Protein 4QM6 (pdb70)

Secondary structure (DSSP, 8-state):
-EEEEEESSEEEEEE--TTSSHHHHHHHHS-GGGEEEHHHHHHHHHS-TT-GGGHHHHHHHHHHHHHHHHHTT--EEEES---SHHHHHHHHHHHHHTT-EEEEEEE---HHHHHHHHHT-SS----HHHHHHHHHHHHHHTTTHHHHT-SEEEEE-SHHHHHTEEEEEE-/-EEEEEESSEEEEEE--TTSSHHHHHHHHS-GGGEEEHHHHHHHHHS-TT-GGGHHHHHHHHHHHHHHHHHTT--EEEES---SHHHHHHHHHHHHHTT-EEEEEEE---HHHHHHHHHT-SS----HHHHHHHHHHHHHHTTTHHHHT-SEEEEE-SHHHHHHEEEEEE-

Solvent-accessible surface area: 16898 Å² total; per-residue (Å²): 85,6,83,0,6,0,17,104,72,0,0,0,0,0,0,0,2,11,10,2,26,18,66,90,10,1,156,125,40,11,126,119,97,13,30,15,22,6,38,106,0,20,19,98,60,33,144,61,70,79,41,116,127,32,47,50,48,0,51,101,47,0,40,142,54,0,23,98,43,6,109,132,33,112,8,0,0,1,11,6,41,4,5,93,86,78,36,4,112,42,3,10,82,18,0,116,100,72,158,9,68,5,0,0,0,0,2,15,2,68,57,155,27,1,25,70,90,5,135,119,56,144,110,48,89,39,119,107,130,28,0,106,92,27,7,112,40,2,102,172,11,45,140,30,0,28,97,49,17,2,39,10,27,3,30,0,30,29,50,118,19,26,117,57,6,70,32,66,104,42,151,98,4,89,0,10,0,12,74,52,0,0,0,0,0,0,0,2,10,11,2,26,19,69,106,7,1,178,117,36,13,117,120,101,6,31,15,23,5,36,106,0,21,19,99,62,34,145,64,75,74,39,112,126,32,46,49,48,0,50,101,47,0,43,140,55,0,19,88,43,4,92,134,36,111,8,0,0,0,10,6,42,4,5,93,84,76,34,5,116,41,3,13,67,18,0,131,94,75,160,10,63,10,0,0,0,0,2,15,3,68,37,144,31,1,26,90,91,3,112,122,60,143,112,57,92,39,120,97,148,27,0,127,97,26,7,87,44,2,101,168,12,44,139,30,0,22,98,49,29,1,31,7,25,5,26,0,31,28,43,118,20,27,126,69,2,86,27,68,81,48,165

Sequence (342 aa):
SMKLTIPELSLVVLIGSSGSGKSTFAKKHFKPTEVISSNFCRGLVSDDENDQTVTGAAFDVLHYIVSSKRLQLGKLTVVDATNVQESARKPLIIEIAKDYHCCFPVAVVFNLPEKVCQERNKNRTDRQVEEEYVIRKHTQQMKKSIKGLQQREGFRYVYILNSPEEVEEVVFERQPSMMKLTIPELSLVVLIGSSGSGKSTFAKKHFKPTEVISSNFCRGLVSDDENDQTVTGAAFDVLHYIVSSKRLQLGKLTVVDATNVQESARKPLIEIAKDYHCCFFPVAVVFNLPEKVCQERNKKNRTDRQVEEYVIRRKHTQQMKKSIKGLQREGFRYYVYILNSPEEVEEVVFERQP

Foldseek 3Di:
DQEDEFAQQEEEEEAAAQQLCLVVLCVVAHPPLQEDELLVLCCVVPVGSPDPVCSVSSVVVSLVSVLVCLQVRHHHYYHDNCLDLVSVLSVLVSCVVSVGAYAYEYSLEDLVNSVVSQVPDDPDHDDSVRSVVSNVSSVVCQVCPVVSRHPYYHYQNYVVSSVPYDYDHDD/DQEDEDAQQEEEEEAAAQQLCLVVLCVVAHDPLQEDELLVLVCVVPVGSQDPVCSVVSVVVSLVSLLVCLQVRGHHYYHDNCLDLVSVLSVLVSCVVSVGAYAYEYSLEDLVNSVVSLVPDPPDHDDSVRSVVSNVSSVVPQPCVVVSRHPHYHYQNYVVSSVPYDYDYDD

GO terms:
  GO:0005515 protein binding (F, IPI)

Structure (mmCIF, N/CA/C/O backbone):
data_4QM6
#
_entry.id   4QM6
#
_cell.length_a   52.310
_cell.length_b   74.420
_cell.length_c   119.620
_cell.angle_alpha   90.00
_cell.angle_beta   90.00
_cell.angle_gamma   90.00
#
_symmetry.space_group_name_H-M   'P 21 21 21'
#
loop_
_entity.id
_entity.type
_entity.pdbx_description
1 polymer Metallophosphoesterase
2 polymer RNA
3 non-polymer "GUANOSINE-5'-TRIPHOSPHATE"
4 non-polymer 'MAGNESIUM ION'
5 non-polymer 'PHOSPHATE ION'
6 non-polymer 'SODIUM ION'
7 water water
#
loop_
_atom_site.group_PDB
_atom_site.id
_atom_site.type_symbol
_atom_site.label_atom_id
_atom_site.label_alt_id
_atom_site.label_comp_id
_atom_site.label_asym_id
_atom_site.label_entity_id
_atom_site.label_seq_id
_atom_site.pdbx_PDB_ins_code
_atom_site.Cartn_x
_atom_site.Cartn_y
_atom_site.Cartn_z
_atom_site.occupancy
_atom_site.B_iso_or_equiv
_atom_site.auth_seq_id
_atom_site.auth_comp_id
_atom_site.auth_asym_id
_atom_site.auth_atom_id
_atom_site.pdbx_PDB_model_num
ATOM 1 N N . SER A 1 1 ? -29.638 -4.667 -28.105 1.00 33.12 0 SER A N 1
ATOM 2 C CA . SER A 1 1 ? -28.758 -4.540 -26.948 1.00 24.67 0 SER A CA 1
ATOM 3 C C . SER A 1 1 ? -27.842 -3.330 -27.096 1.00 23.43 0 SER A C 1
ATOM 4 O O . SER A 1 1 ? -27.670 -2.790 -28.190 1.00 28.51 0 SER A O 1
ATOM 7 N N . MET A 1 2 ? -27.279 -2.898 -25.973 1.00 16.73 1 MET A N 1
ATOM 8 C CA . MET A 1 2 ? -26.308 -1.818 -25.939 1.00 17.17 1 MET A CA 1
ATOM 9 C C . MET A 1 2 ? -25.003 -2.393 -25.398 1.00 17.34 1 MET A C 1
ATOM 10 O O . MET A 1 2 ? -24.818 -2.494 -24.179 1.00 16.40 1 MET A O 1
ATOM 15 N N . LYS A 1 3 ? -24.106 -2.786 -26.293 1.00 14.99 2 LYS A N 1
ATOM 16 C CA . LYS A 1 3 ? -22.894 -3.488 -25.891 1.00 13.46 2 LYS A CA 1
ATOM 17 C C . LYS A 1 3 ? -21.804 -2.498 -25.531 1.00 15.91 2 LYS A C 1
ATOM 18 O O . LYS A 1 3 ? -21.455 -1.622 -26.337 1.00 16.32 2 LYS A O 1
ATOM 24 N N . LEU A 1 4 ? -21.306 -2.607 -24.298 1.00 15.32 3 LEU A N 1
ATOM 25 C CA . LEU A 1 4 ? -20.246 -1.734 -23.805 1.00 14.77 3 LEU A CA 1
ATOM 26 C C . LEU A 1 4 ? -18.988 -2.566 -23.590 1.00 14.77 3 LEU A C 1
ATOM 27 O O . LEU A 1 4 ? -18.936 -3.430 -22.707 1.00 15.10 3 LEU A O 1
ATOM 32 N N . THR A 1 5 ? -17.982 -2.332 -24.423 1.00 14.57 4 THR A N 1
ATOM 33 C CA . THR A 1 5 ? -16.743 -3.094 -24.362 1.00 14.42 4 THR A CA 1
ATOM 34 C C . THR A 1 5 ? -15.817 -2.491 -23.328 1.00 15.65 4 THR A C 1
ATOM 35 O O . THR A 1 5 ? -15.596 -1.280 -23.323 1.00 17.07 4 THR A O 1
ATOM 39 N N . ILE A 1 6 ? -15.284 -3.320 -22.435 1.00 15.82 5 ILE A N 1
ATOM 40 C CA . ILE A 1 6 ? -14.320 -2.825 -21.462 1.00 15.07 5 ILE A CA 1
ATOM 41 C C . ILE A 1 6 ? -13.167 -3.799 -21.322 1.00 16.28 5 ILE A C 1
ATOM 42 O O . ILE A 1 6 ? -13.360 -5.005 -21.438 1.00 20.75 5 ILE A O 1
ATOM 47 N N . PRO A 1 7 ? -11.958 -3.280 -21.084 1.00 16.45 6 PRO A N 1
ATOM 48 C CA . PRO A 1 7 ? -10.850 -4.207 -20.829 1.00 17.07 6 PRO A CA 1
ATOM 49 C C . PRO A 1 7 ? -10.944 -4.912 -19.478 1.00 16.61 6 PRO A C 1
ATOM 50 O O . PRO A 1 7 ? -11.633 -4.450 -18.564 1.00 18.37 6 PRO A O 1
ATOM 54 N N . GLU A 1 8 ? -10.242 -6.034 -19.377 1.00 19.29 7 GLU A N 1
ATOM 55 C CA . GLU A 1 8 ? -10.162 -6.818 -18.151 1.00 24.86 7 GLU A CA 1
ATOM 56 C C . GLU A 1 8 ? -9.708 -5.944 -16.984 1.00 20.69 7 GLU A C 1
ATOM 57 O O . GLU A 1 8 ? -10.267 -6.022 -15.886 1.00 31.74 7 GLU A O 1
ATOM 63 N N . LEU A 1 9 ? -8.699 -5.114 -17.233 1.00 20.92 8 LEU A N 1
ATOM 64 C CA . LEU A 1 9 ? -8.206 -4.138 -16.266 1.00 27.22 8 LEU A CA 1
ATOM 65 C C . LEU A 1 9 ? -8.863 -2.795 -16.536 1.00 26.61 8 LEU A C 1
ATOM 66 O O . LEU A 1 9 ? -8.319 -1.996 -17.296 1.00 27.94 8 LEU A O 1
ATOM 71 N N . SER A 1 10 ? -10.013 -2.539 -15.919 1.00 16.94 9 SER A N 1
ATOM 72 C CA . SER A 1 10 ? -10.725 -1.275 -16.096 1.00 17.42 9 SER A CA 1
ATOM 73 C C . SER A 1 10 ? -11.028 -0.625 -14.762 1.00 13.93 9 SER A C 1
ATOM 74 O O . SER A 1 10 ? -11.260 -1.324 -13.774 1.00 14.06 9 SER A O 1
ATOM 77 N N . LEU A 1 11 ? -11.041 0.704 -14.747 1.00 12.93 10 LEU A N 1
ATOM 78 C CA . LEU A 1 11 ? -11.683 1.468 -13.687 1.00 13.27 10 LEU A CA 1
ATOM 79 C C . LEU A 1 11 ? -12.950 2.062 -14.279 1.00 12.36 10 LEU A C 1
ATOM 80 O O . LEU A 1 11 ? -12.891 3.005 -15.090 1.00 14.08 10 LEU A O 1
ATOM 85 N N . VAL A 1 12 ? -14.088 1.478 -13.924 1.00 12.12 11 VAL A N 1
ATOM 86 C CA . VAL A 1 12 ? -15.370 1.897 -14.479 1.00 10.68 11 VAL A CA 1
ATOM 87 C C . VAL A 1 12 ? -15.993 2.931 -13.560 1.00 12.60 11 VAL A C 1
ATOM 88 O O . VAL A 1 12 ? -16.339 2.628 -12.418 1.00 12.26 11 VAL A O 1
ATOM 92 N N . VAL A 1 13 ? -16.126 4.150 -14.069 1.00 11.41 12 VAL A N 1
ATOM 93 C CA . VAL A 1 13 ? -16.632 5.276 -13.298 1.00 10.63 12 VAL A CA 1
ATOM 94 C C . VAL A 1 13 ? -18.080 5.540 -13.696 1.00 10.00 12 VAL A C 1
ATOM 95 O O . VAL A 1 13 ? -18.359 5.973 -14.826 1.00 11.54 12 VAL A O 1
ATOM 99 N N . LEU A 1 14 ? -19.005 5.249 -12.788 1.00 10.79 13 LEU A N 1
ATOM 100 C CA . LEU A 1 14 ? -20.413 5.538 -13.015 1.00 10.62 13 LEU A CA 1
ATOM 101 C C . LEU A 1 14 ? -20.655 7.020 -12.775 1.00 10.47 13 LEU A C 1
ATOM 102 O O . LEU A 1 14 ? -20.179 7.577 -11.778 1.00 12.08 13 LEU A O 1
ATOM 107 N N . ILE A 1 15 ? -21.370 7.663 -13.694 1.00 9.49 14 ILE A N 1
ATOM 108 C CA . ILE A 1 15 ? -21.613 9.107 -13.614 1.00 9.45 14 ILE A CA 1
ATOM 109 C C . ILE A 1 15 ? -23.112 9.342 -13.670 1.00 10.92 14 ILE A C 1
ATOM 110 O O . ILE A 1 15 ? -23.759 9.060 -14.672 1.00 11.82 14 ILE A O 1
ATOM 115 N N . GLY A 1 16 ? -23.687 9.824 -12.582 1.00 10.46 15 GLY A N 1
ATOM 116 C CA . GLY A 1 16 ? -25.118 10.040 -12.572 1.00 12.18 15 GLY A CA 1
ATOM 117 C C . GLY A 1 16 ? -25.615 10.639 -11.275 1.00 10.33 15 GLY A C 1
ATOM 118 O O . GLY A 1 16 ? -25.026 10.447 -10.216 1.00 10.91 15 GLY A O 1
ATOM 119 N N . SER A 1 17 ? -26.709 11.378 -11.390 1.00 11.84 16 SER A N 1
ATOM 120 C CA . SER A 1 17 ? -27.408 11.959 -10.250 1.00 10.32 16 SER A CA 1
ATOM 121 C C . SER A 1 17 ? -27.820 10.928 -9.212 1.00 10.64 16 SER A C 1
ATOM 122 O O . SER A 1 17 ? -27.982 9.736 -9.524 1.00 11.95 16 SER A O 1
ATOM 125 N N . SER A 1 18 ? -27.990 11.363 -7.967 1.00 10.77 17 SER A N 1
ATOM 126 C CA . SER A 1 18 ? -28.734 10.549 -7.023 1.00 10.39 17 SER A CA 1
ATOM 127 C C . SER A 1 18 ? -30.068 10.205 -7.674 1.00 11.97 17 SER A C 1
ATOM 128 O O . SER A 1 18 ? -30.686 11.040 -8.350 1.00 13.02 17 SER A O 1
ATOM 131 N N . GLY A 1 19 ? -30.485 8.951 -7.520 1.00 13.17 18 GLY A N 1
ATOM 132 C CA . GLY A 1 19 ? -31.724 8.497 -8.121 1.00 14.85 18 GLY A CA 1
ATOM 133 C C . GLY A 1 19 ? -31.634 7.976 -9.549 1.00 14.28 18 GLY A C 1
ATOM 134 O O . GLY A 1 19 ? -32.643 7.517 -10.076 1.00 16.03 18 GLY A O 1
ATOM 135 N N . SER A 1 20 ? -30.457 8.041 -10.172 1.00 11.59 19 SER A N 1
ATOM 136 C CA . SER A 1 20 ? -30.324 7.616 -11.568 1.00 11.47 19 SER A CA 1
ATOM 137 C C . SER A 1 20 ? -30.193 6.108 -11.745 1.00 12.42 19 SER A C 1
ATOM 138 O O . SER A 1 20 ? -30.215 5.637 -12.878 1.00 14.26 19 SER A O 1
ATOM 141 N N . GLY A 1 21 ? -30.058 5.362 -10.645 1.00 12.53 20 GLY A N 1
ATOM 142 C CA . GLY A 1 21 ? -30.004 3.905 -10.705 1.00 14.15 20 GLY A CA 1
ATOM 143 C C . GLY A 1 21 ? -28.607 3.301 -10.697 1.00 12.67 20 GLY A C 1
ATOM 144 O O . GLY A 1 21 ? -28.432 2.137 -11.092 1.00 13.00 20 GLY A O 1
ATOM 145 N N . LYS A 1 22 ? -27.608 4.069 -10.271 1.00 11.88 21 LYS A N 1
ATOM 146 C CA . LYS A 1 22 ? -26.220 3.604 -10.297 1.00 11.74 21 LYS A CA 1
ATOM 147 C C . LYS A 1 22 ? -25.991 2.318 -9.509 1.00 13.44 21 LYS A C 1
ATOM 148 O O . LYS A 1 22 ? -25.385 1.378 -10.023 1.00 11.88 21 LYS A O 1
ATOM 154 N N . SER A 1 23 ? -26.448 2.281 -8.259 1.00 11.55 22 SER A N 1
ATOM 155 C CA . SER A 1 23 ? -26.205 1.117 -7.406 1.00 10.06 22 SER A CA 1
ATOM 156 C C . SER A 1 23 ? -26.940 -0.129 -7.909 1.00 12.11 22 SER A C 1
ATOM 157 O O . SER A 1 23 ? -26.410 -1.246 -7.851 1.00 11.79 22 SER A O 1
ATOM 160 N N . THR A 1 24 ? -28.153 0.057 -8.419 1.00 11.41 23 THR A N 1
ATOM 161 C CA . THR A 1 24 ? -28.936 -1.045 -8.977 1.00 12.13 23 THR A CA 1
ATOM 162 C C . THR A 1 24 ? -28.260 -1.612 -10.233 1.00 11.97 23 THR A C 1
ATOM 163 O O . THR A 1 24 ? -28.185 -2.838 -10.440 1.00 12.66 23 THR A O 1
ATOM 167 N N . PHE A 1 25 ? -27.737 -0.722 -11.064 1.00 11.51 24 PHE A N 1
ATOM 168 C CA . PHE A 1 25 ? -27.019 -1.093 -12.282 1.00 10.27 24 PHE A CA 1
ATOM 169 C C . PHE A 1 25 ? -25.743 -1.841 -11.923 1.00 13.23 24 PHE A C 1
ATOM 170 O O . PHE A 1 25 ? -25.431 -2.899 -12.499 1.00 12.26 24 PHE A O 1
ATOM 178 N N . ALA A 1 26 ? -25.016 -1.316 -10.942 1.00 11.35 25 ALA A N 1
ATOM 179 C CA . ALA A 1 26 ? -23.745 -1.909 -10.558 1.00 10.66 25 ALA A CA 1
ATOM 180 C C . ALA A 1 26 ? -23.941 -3.340 -10.081 1.00 12.12 25 ALA A C 1
ATOM 181 O O . ALA A 1 26 ? -23.168 -4.222 -10.448 1.00 13.07 25 ALA A O 1
ATOM 183 N N . LYS A 1 27 ? -24.958 -3.582 -9.253 1.00 11.40 26 LYS A N 1
ATOM 184 C CA . LYS A 1 27 ? -25.150 -4.950 -8.769 1.00 11.39 26 LYS A CA 1
ATOM 185 C C . LYS A 1 27 ? -25.644 -5.902 -9.871 1.00 11.58 26 LYS A C 1
ATOM 186 O O . LYS A 1 27 ? -25.337 -7.093 -9.834 1.00 13.29 26 LYS A O 1
ATOM 192 N N . LYS A 1 28 ? -26.375 -5.394 -10.858 1.00 10.86 27 LYS A N 1
ATOM 193 C CA . LYS A 1 28 ? -26.800 -6.269 -11.957 1.00 11.83 27 LYS A CA 1
ATOM 194 C C . LYS A 1 28 ? -25.598 -6.766 -12.747 1.00 13.40 27 LYS A C 1
ATOM 195 O O . LYS A 1 28 ? -25.555 -7.937 -13.136 1.00 14.19 27 LYS A O 1
ATOM 201 N N . HIS A 1 29 ? -24.622 -5.892 -12.978 1.00 11.22 28 HIS A N 1
ATOM 202 C CA . HIS A 1 29 ? -23.539 -6.180 -13.908 1.00 11.49 28 HIS A CA 1
ATOM 203 C C . HIS A 1 29 ? -22.212 -6.624 -13.306 1.00 11.15 28 HIS A C 1
ATOM 204 O O . HIS A 1 29 ? -21.364 -7.153 -14.020 1.00 14.36 28 HIS A O 1
ATOM 211 N N . PHE A 1 30 ? -22.030 -6.425 -12.006 1.00 11.79 29 PHE A N 1
ATOM 212 C CA . PHE A 1 30 ? -20.736 -6.674 -11.372 1.00 11.25 29 PHE A CA 1
ATOM 213 C C . PHE A 1 30 ? -20.900 -7.346 -10.019 1.00 11.69 29 PHE A C 1
ATOM 214 O O . PHE A 1 30 ? -21.888 -7.114 -9.330 1.00 13.69 29 PHE A O 1
ATOM 222 N N . LYS A 1 31 ? -19.926 -8.164 -9.641 1.00 14.06 30 LYS A N 1
ATOM 223 C CA .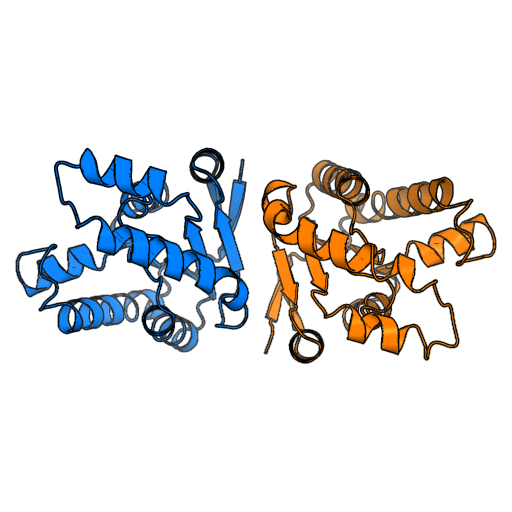 LYS A 1 31 ? -19.978 -8.827 -8.338 1.00 13.56 30 LYS A CA 1
ATOM 224 C C . LYS A 1 31 ? -19.700 -7.821 -7.227 1.00 11.90 30 LYS A C 1
ATOM 225 O O . LYS A 1 31 ? -19.126 -6.751 -7.475 1.00 12.51 30 LYS A O 1
ATOM 231 N N . PRO A 1 32 ? -20.142 -8.131 -6.004 1.00 11.10 31 PRO A N 1
ATOM 232 C CA . PRO A 1 32 ? -20.107 -7.116 -4.939 1.00 11.92 31 PRO A CA 1
ATOM 233 C C . PRO A 1 32 ? -18.728 -6.524 -4.653 1.00 11.71 31 PRO A C 1
ATOM 234 O O . PRO A 1 32 ? -18.619 -5.299 -4.427 1.00 12.15 31 PRO A O 1
ATOM 238 N N . THR A 1 33 ? -17.684 -7.342 -4.665 1.00 11.33 32 THR A N 1
ATOM 239 C CA . THR A 1 33 ? -16.352 -6.822 -4.367 1.00 12.63 32 THR A CA 1
ATOM 240 C C . THR A 1 33 ? -15.764 -5.991 -5.512 1.00 11.62 32 THR A C 1
ATOM 241 O O . THR A 1 33 ? -14.783 -5.277 -5.306 1.00 12.70 32 THR A O 1
ATOM 245 N N . GLU A 1 34 ? -16.351 -6.072 -6.709 1.00 10.26 33 GLU A N 1
ATOM 246 C CA . GLU A 1 34 ? -15.906 -5.221 -7.800 1.00 11.66 33 GLU A CA 1
ATOM 247 C C . GLU A 1 34 ? -16.444 -3.802 -7.678 1.00 10.37 33 GLU A C 1
ATOM 248 O O . GLU A 1 34 ? -15.944 -2.903 -8.351 1.00 12.76 33 GLU A O 1
ATOM 254 N N . VAL A 1 35 ? -17.451 -3.591 -6.837 1.00 9.89 34 VAL A N 1
ATOM 255 C CA . VAL A 1 35 ? -18.097 -2.281 -6.742 1.00 10.31 34 VAL A CA 1
ATOM 256 C C . VAL A 1 35 ? -17.709 -1.612 -5.427 1.00 9.97 34 VAL A C 1
ATOM 257 O O . VAL A 1 35 ? -17.934 -2.175 -4.358 1.00 11.64 34 VAL A O 1
ATOM 261 N N . ILE A 1 36 ? -17.121 -0.418 -5.510 1.00 12.00 35 ILE A N 1
ATOM 262 C CA . ILE A 1 36 ? -16.841 0.363 -4.300 1.00 10.95 35 ILE A CA 1
ATOM 263 C C . ILE A 1 36 ? -17.691 1.629 -4.312 1.00 11.29 35 ILE A C 1
ATOM 264 O O . ILE A 1 36 ? -17.660 2.415 -5.262 1.00 11.61 35 ILE A O 1
ATOM 269 N N . SER A 1 37 ? -18.487 1.771 -3.266 1.00 12.23 36 SER A N 1
ATOM 270 C CA . SER A 1 37 ? -19.499 2.814 -3.171 1.00 11.35 36 SER A CA 1
ATOM 271 C C . SER A 1 37 ? -19.102 3.911 -2.193 1.00 11.00 36 SER A C 1
ATOM 272 O O . SER A 1 37 ? -18.662 3.632 -1.072 1.00 11.39 36 SER A O 1
ATOM 275 N N . SER A 1 38 ? -19.250 5.165 -2.610 1.00 10.25 37 SER A N 1
ATOM 276 C CA . SER A 1 38 ? -18.943 6.270 -1.710 1.00 8.77 37 SER A CA 1
ATOM 277 C C . SER A 1 38 ? -19.880 6.310 -0.505 1.00 10.82 37 SER A C 1
ATOM 278 O O . SER A 1 38 ? -19.445 6.580 0.618 1.00 11.86 37 SER A O 1
ATOM 281 N N . ASN A 1 39 ? -21.160 6.033 -0.714 1.00 11.79 38 ASN A N 1
ATOM 282 C CA . ASN A 1 39 ? -22.083 5.962 0.414 1.00 11.90 38 ASN A CA 1
ATOM 283 C C . ASN A 1 39 ? -21.719 4.837 1.387 1.00 11.00 38 ASN A C 1
ATOM 284 O O . ASN A 1 39 ? -21.768 5.019 2.614 1.00 12.41 38 ASN A O 1
ATOM 289 N N . PHE A 1 40 ? -21.324 3.686 0.848 1.00 10.93 39 PHE A N 1
ATOM 290 C CA . PHE A 1 40 ? -20.866 2.611 1.714 1.00 10.51 39 PHE A CA 1
ATOM 291 C C . PHE A 1 40 ? -19.664 3.064 2.537 1.00 11.00 39 PHE A C 1
ATOM 292 O O . PHE A 1 40 ? -19.560 2.745 3.723 1.00 11.31 39 PHE A O 1
ATOM 300 N N . CYS A 1 41 ? -18.761 3.812 1.909 1.00 10.80 40 CYS A N 1
ATOM 301 C CA . CYS A 1 41 ? -17.586 4.322 2.617 1.00 11.95 40 CYS A CA 1
ATOM 302 C C . CYS A 1 41 ? -17.947 5.353 3.701 1.00 11.84 40 CYS A C 1
ATOM 303 O O . CYS A 1 41 ? -17.275 5.416 4.735 1.00 11.38 40 CYS A O 1
ATOM 306 N N . ARG A 1 42 ? -18.994 6.148 3.486 1.00 11.48 41 ARG A N 1
ATOM 307 C CA . ARG A 1 42 ? -19.499 7.020 4.555 1.00 11.18 41 ARG A CA 1
ATOM 308 C C . ARG A 1 42 ? -19.966 6.163 5.740 1.00 12.17 41 ARG A C 1
ATOM 309 O O . ARG A 1 42 ? -19.723 6.511 6.900 1.00 12.65 41 ARG A O 1
ATOM 317 N N . GLY A 1 43 ? -20.618 5.038 5.458 1.00 11.15 42 GLY A N 1
ATOM 318 C CA . GLY A 1 43 ? -21.011 4.105 6.501 1.00 13.19 42 GLY A CA 1
ATOM 319 C C . GLY A 1 43 ? -19.812 3.538 7.235 1.00 12.57 42 GLY A C 1
ATOM 320 O O . GLY A 1 43 ? -19.831 3.418 8.470 1.00 13.43 42 GLY A O 1
ATOM 321 N N . LEU A 1 44 ? -18.766 3.187 6.488 1.00 12.39 43 LEU A N 1
ATOM 322 C CA . LEU A 1 44 ? -17.583 2.566 7.082 1.00 11.42 43 LEU A CA 1
ATOM 323 C C . LEU A 1 44 ? -16.937 3.472 8.109 1.00 12.26 43 LEU A C 1
ATOM 324 O O . LEU A 1 44 ? -16.478 2.995 9.163 1.00 12.21 43 LEU A O 1
ATOM 329 N N . VAL A 1 45 ? -16.891 4.770 7.813 1.00 11.55 44 VAL A N 1
ATOM 330 C CA . VAL A 1 45 ? -16.188 5.702 8.687 1.00 13.22 44 VAL A CA 1
ATOM 331 C C . VAL A 1 45 ? -17.066 6.324 9.778 1.00 13.04 44 VAL A C 1
ATOM 332 O O . VAL A 1 45 ? -16.533 6.789 10.798 1.00 14.87 44 VAL A O 1
ATOM 336 N N . SER A 1 46 ? -18.390 6.312 9.600 1.00 11.89 45 SER A N 1
ATOM 337 C CA . SER A 1 46 ? -19.267 7.108 10.482 1.00 11.60 45 SER A CA 1
ATOM 338 C C . SER A 1 46 ? -20.541 6.421 10.980 1.00 14.42 45 SER A C 1
ATOM 339 O O . SER A 1 46 ? -21.262 7.007 11.791 1.00 16.21 45 SER A O 1
ATOM 342 N N . ASP A 1 47 ? -20.818 5.218 10.482 1.00 12.19 46 ASP A N 1
ATOM 343 C CA . ASP A 1 47 ? -22.080 4.485 10.693 1.00 14.10 46 ASP A CA 1
ATOM 344 C C . ASP A 1 47 ? -23.275 5.014 9.885 1.00 17.64 46 ASP A C 1
ATOM 345 O O . ASP A 1 47 ? -24.350 4.420 9.930 1.00 21.68 46 ASP A O 1
ATOM 350 N N . ASP A 1 48 ? -23.095 6.117 9.161 1.00 15.97 47 ASP A N 1
ATOM 351 C CA . ASP A 1 48 ? -24.221 6.779 8.495 1.00 18.46 47 ASP A CA 1
ATOM 352 C C . ASP A 1 48 ? -23.913 7.108 7.029 1.00 13.25 47 ASP A C 1
ATOM 353 O O . ASP A 1 48 ? -23.128 8.013 6.739 1.00 16.37 47 ASP A O 1
ATOM 358 N N . GLU A 1 49 ? -24.550 6.373 6.121 1.00 15.33 48 GLU A N 1
ATOM 359 C CA . GLU A 1 49 ? -24.350 6.594 4.686 1.00 13.07 48 GLU A CA 1
ATOM 360 C C . GLU A 1 49 ? -24.828 7.969 4.228 1.00 18.01 48 GLU A C 1
ATOM 361 O O . GLU A 1 49 ? -24.416 8.432 3.162 1.00 16.85 48 GLU A O 1
ATOM 367 N N . ASN A 1 50 ? -25.689 8.612 5.024 1.00 15.21 49 ASN A N 1
ATOM 368 C CA . ASN A 1 50 ? -26.247 9.939 4.689 1.00 17.26 49 ASN A CA 1
ATOM 369 C C . ASN A 1 50 ? -25.365 11.115 5.070 1.00 18.41 49 ASN A C 1
ATOM 370 O O . ASN A 1 50 ? -25.641 12.244 4.666 1.00 18.33 49 ASN A O 1
ATOM 375 N N . ASP A 1 51 ? -24.343 10.878 5.885 1.00 16.30 50 ASP A N 1
ATOM 376 C CA . ASP A 1 51 ? -23.614 11.971 6.528 1.00 13.88 50 ASP A CA 1
ATOM 377 C C . ASP A 1 51 ? -22.655 12.668 5.578 1.00 19.11 50 ASP A C 1
ATOM 378 O O . ASP A 1 51 ? -21.599 12.136 5.244 1.00 15.67 50 ASP A O 1
ATOM 383 N N . GLN A 1 52 ? -23.011 13.879 5.165 1.00 14.20 51 GLN A N 1
ATOM 384 C CA . GLN A 1 52 ? -22.190 14.626 4.228 1.00 13.30 51 GLN A CA 1
ATOM 385 C C . GLN A 1 52 ? -20.929 15.183 4.861 1.00 13.33 51 GLN A C 1
ATOM 386 O O . GLN A 1 52 ? -19.975 15.499 4.167 1.00 14.36 51 GLN A O 1
ATOM 392 N N . THR A 1 53 ? -20.928 15.311 6.191 1.00 16.70 52 THR A N 1
ATOM 393 C CA . THR A 1 53 ? -19.781 15.900 6.878 1.00 16.88 52 THR A CA 1
ATOM 394 C C . THR A 1 53 ? -18.564 14.987 6.926 1.00 14.57 52 THR A C 1
ATOM 395 O O . THR A 1 53 ? -17.460 15.441 7.219 1.00 16.54 52 THR A O 1
ATOM 399 N N . VAL A 1 54 ? -18.753 13.707 6.607 1.00 12.86 53 VAL A N 1
ATOM 400 C CA . VAL A 1 54 ? -17.629 12.765 6.612 1.00 14.84 53 VAL A CA 1
ATOM 401 C C . VAL A 1 54 ? -17.171 12.443 5.192 1.00 13.34 53 VAL A C 1
ATOM 402 O O . VAL A 1 54 ? -16.447 11.483 4.967 1.00 13.03 53 VAL A O 1
ATOM 406 N N . THR A 1 55 ? -17.562 13.287 4.246 1.00 12.27 54 THR A N 1
ATOM 407 C CA . THR A 1 55 ? -17.234 13.092 2.833 1.00 11.98 54 THR A CA 1
ATOM 408 C C . THR A 1 55 ? -15.729 12.977 2.550 1.00 11.98 54 THR A C 1
ATOM 409 O O . THR A 1 55 ? -15.307 12.116 1.785 1.00 11.85 54 THR A O 1
ATOM 413 N N . GLY A 1 56 ? -14.912 13.818 3.187 1.00 12.58 55 GLY A N 1
ATOM 414 C CA . GLY A 1 56 ? -13.474 13.742 2.983 1.00 13.95 55 GLY A CA 1
ATOM 415 C C . GLY A 1 56 ? -12.875 12.400 3.384 1.00 11.27 55 GLY A C 1
ATOM 416 O O . GLY A 1 56 ? -12.120 11.781 2.619 1.00 13.34 55 GLY A O 1
ATOM 417 N N . ALA A 1 57 ? -13.227 11.940 4.579 1.00 12.71 56 ALA A N 1
ATOM 418 C CA . ALA A 1 57 ? -12.791 10.625 5.056 1.00 12.06 56 ALA A CA 1
ATOM 419 C C . ALA A 1 57 ? -13.290 9.492 4.163 1.00 11.75 56 ALA A C 1
ATOM 420 O O . ALA A 1 57 ? -12.548 8.557 3.858 1.00 12.54 56 ALA A O 1
ATOM 422 N N . ALA A 1 58 ? -14.554 9.582 3.763 1.00 11.69 57 ALA A N 1
ATOM 423 C CA . ALA A 1 58 ? -15.155 8.537 2.941 1.00 11.38 57 ALA A CA 1
ATOM 424 C C . ALA A 1 58 ? -14.432 8.384 1.603 1.00 11.96 57 ALA A C 1
ATOM 425 O O . ALA A 1 58 ? -14.139 7.248 1.187 1.00 11.35 57 ALA A O 1
ATOM 427 N N . PHE A 1 59 ? -14.141 9.501 0.928 1.00 11.70 58 PHE A N 1
ATOM 428 C CA . PHE A 1 59 ? -13.427 9.423 -0.346 1.00 10.22 58 PHE A CA 1
ATOM 429 C C . PHE A 1 59 ? -11.952 9.065 -0.187 1.00 11.51 58 PHE A C 1
ATOM 430 O O . PHE A 1 59 ? -11.377 8.413 -1.057 1.00 11.98 58 PHE A O 1
ATOM 438 N N . ASP A 1 60 ? -11.339 9.455 0.934 1.00 11.38 59 ASP A N 1
ATOM 439 C CA . ASP A 1 60 ? -9.987 8.971 1.218 1.00 12.21 59 ASP A CA 1
ATOM 440 C C . ASP A 1 60 ? -9.960 7.441 1.273 1.00 10.51 59 ASP A C 1
ATOM 441 O O . ASP A 1 60 ? -9.071 6.806 0.703 1.00 11.79 59 ASP A O 1
ATOM 446 N N . VAL A 1 61 ? -10.929 6.862 1.982 1.00 10.87 60 VAL A N 1
ATOM 447 C CA . VAL A 1 61 ? -11.040 5.405 2.073 1.00 10.86 60 VAL A CA 1
ATOM 448 C C . VAL A 1 61 ? -11.337 4.771 0.698 1.00 12.23 60 VAL A C 1
ATOM 449 O O . VAL A 1 61 ? -10.693 3.794 0.299 1.00 11.37 60 VAL A O 1
ATOM 453 N N . LEU A 1 62 ? -12.291 5.343 -0.036 1.00 10.90 61 LEU A N 1
ATOM 454 C CA . LEU A 1 62 ? -12.621 4.822 -1.363 1.00 11.10 61 LEU A CA 1
ATOM 455 C C . LEU A 1 62 ? -11.407 4.832 -2.283 1.00 11.82 61 LEU A C 1
ATOM 456 O O . LEU A 1 62 ? -11.126 3.835 -2.957 1.00 11.41 61 LEU A O 1
ATOM 461 N N . HIS A 1 63 ? -10.685 5.952 -2.325 1.00 10.50 62 HIS A N 1
ATOM 462 C CA . HIS A 1 63 ? -9.507 6.047 -3.185 1.00 10.38 62 HIS A CA 1
ATOM 463 C C . HIS A 1 63 ? -8.434 5.040 -2.796 1.00 10.39 62 HIS A C 1
ATOM 464 O O . HIS A 1 63 ? -7.768 4.463 -3.656 1.00 11.90 62 HIS A O 1
ATOM 471 N N . TYR A 1 64 ? -8.280 4.826 -1.489 1.00 11.54 63 TYR A N 1
ATOM 472 C CA . TYR A 1 64 ? -7.290 3.870 -1.010 1.00 12.06 63 TYR A CA 1
ATOM 473 C C . TYR A 1 64 ? -7.646 2.450 -1.452 1.00 10.66 63 TYR A C 1
ATOM 474 O O . TYR A 1 64 ? -6.791 1.704 -1.940 1.00 11.74 63 TYR A O 1
ATOM 483 N N . ILE A 1 65 ? -8.915 2.087 -1.306 1.00 10.91 64 ILE A N 1
ATOM 484 C CA . ILE A 1 65 ? -9.380 0.783 -1.780 1.00 11.20 64 ILE A CA 1
ATOM 485 C C . ILE A 1 65 ? -9.193 0.628 -3.287 1.00 12.53 64 ILE A C 1
ATOM 486 O O . ILE A 1 65 ? -8.721 -0.409 -3.758 1.00 11.70 64 ILE A O 1
ATOM 491 N N . VAL A 1 66 ? -9.546 1.656 -4.047 1.00 11.94 65 VAL A N 1
ATOM 492 C CA . VAL A 1 66 ? -9.343 1.605 -5.497 1.00 12.02 65 VAL A CA 1
ATOM 493 C C . VAL A 1 66 ? -7.876 1.369 -5.846 1.00 11.51 65 VAL A C 1
ATOM 494 O O . VAL A 1 66 ? -7.558 0.535 -6.705 1.00 12.39 65 VAL A O 1
ATOM 498 N N . SER A 1 67 ? -6.978 2.080 -5.171 1.00 12.46 66 SER A N 1
ATOM 499 C CA A SER A 1 67 ? -5.550 1.930 -5.428 0.57 14.58 66 SER A CA 1
ATOM 500 C CA B SER A 1 67 ? -5.554 1.924 -5.450 0.43 13.05 66 SER A CA 1
ATOM 501 C C . SER A 1 67 ? -5.073 0.506 -5.146 1.00 13.51 66 SER A C 1
ATOM 502 O O . SER A 1 67 ? -4.296 -0.058 -5.899 1.00 13.75 66 SER A O 1
ATOM 507 N N . LYS A 1 68 ? -5.545 -0.081 -4.051 1.00 12.29 67 LYS A N 1
ATOM 508 C CA . LYS A 1 68 ? -5.134 -1.444 -3.736 1.00 13.26 67 LYS A CA 1
ATOM 509 C C . LYS A 1 68 ? -5.625 -2.442 -4.779 1.00 13.64 67 LYS A C 1
ATOM 510 O O . LYS A 1 68 ? -4.894 -3.353 -5.164 1.00 14.02 67 LYS A O 1
ATOM 516 N N . ARG A 1 69 ? -6.866 -2.275 -5.230 1.00 11.79 68 ARG A N 1
ATOM 517 C CA . ARG A 1 69 ? -7.426 -3.174 -6.236 1.00 12.16 68 ARG A CA 1
ATOM 518 C C . ARG A 1 69 ? -6.698 -3.052 -7.576 1.00 11.95 68 ARG A C 1
ATOM 519 O O . ARG A 1 69 ? -6.373 -4.063 -8.195 1.00 13.18 68 ARG A O 1
ATOM 527 N N . LEU A 1 70 ? -6.428 -1.826 -8.016 1.00 12.87 69 LEU A N 1
ATOM 528 C CA . LEU A 1 70 ? -5.781 -1.660 -9.317 1.00 11.83 69 LEU A CA 1
ATOM 529 C C . LEU A 1 70 ? -4.337 -2.142 -9.253 1.00 16.08 69 LEU A C 1
ATOM 530 O O . LEU A 1 70 ? -3.815 -2.703 -10.221 1.00 16.37 69 LEU A O 1
ATOM 535 N N . GLN A 1 71 ? -3.703 -1.952 -8.101 1.00 15.29 70 GLN A N 1
ATOM 536 C CA . GLN A 1 71 ? -2.367 -2.491 -7.869 1.00 18.87 70 GLN A CA 1
ATOM 537 C C . GLN A 1 71 ? -2.332 -4.018 -8.051 1.00 19.87 70 GLN A C 1
ATOM 538 O O . GLN A 1 71 ? -1.355 -4.567 -8.565 1.00 21.71 70 GLN A O 1
ATOM 544 N N . LEU A 1 72 ? -3.405 -4.694 -7.640 1.00 15.17 71 LEU A N 1
ATOM 545 C CA . LEU A 1 72 ? -3.541 -6.137 -7.785 1.00 16.61 71 LEU A CA 1
ATOM 546 C C . LEU A 1 72 ? -4.170 -6.579 -9.114 1.00 15.91 71 LEU A C 1
ATOM 547 O O . LEU A 1 72 ? -4.430 -7.769 -9.314 1.00 19.88 71 LEU A O 1
ATOM 552 N N . GLY A 1 73 ? -4.426 -5.621 -10.004 1.00 14.98 72 GLY A N 1
ATOM 553 C CA . GLY A 1 73 ? -4.965 -5.925 -11.322 1.00 16.85 72 GLY A CA 1
ATOM 554 C C . GLY A 1 73 ? -6.434 -6.319 -11.334 1.00 16.72 72 GLY A C 1
ATOM 555 O O . GLY A 1 73 ? -6.875 -7.100 -12.186 1.00 20.78 72 GLY A O 1
ATOM 556 N N . LYS A 1 74 ? -7.205 -5.761 -10.402 1.00 13.87 73 LYS A N 1
ATOM 557 C CA . LYS A 1 74 ? -8.604 -6.134 -10.246 1.00 12.99 73 LYS A CA 1
ATOM 558 C C . LYS A 1 74 ? -9.529 -5.049 -10.786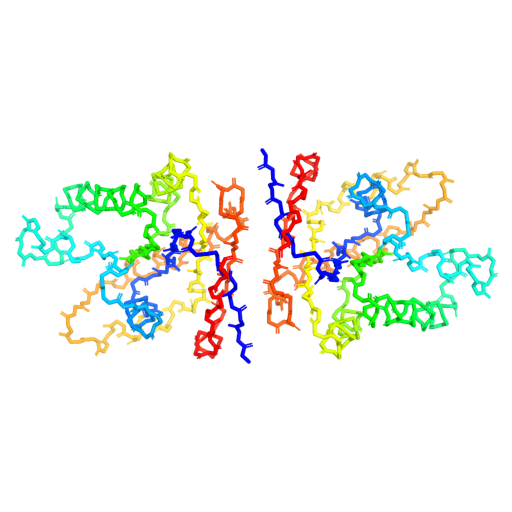 1.00 12.93 73 LYS A C 1
ATOM 559 O O . LYS A 1 74 ? -9.467 -3.899 -10.347 1.00 14.31 73 LYS A O 1
ATOM 565 N N . LEU A 1 75 ? -10.400 -5.429 -11.719 1.00 12.72 74 LEU A N 1
ATOM 566 C CA . LEU A 1 75 ? -11.419 -4.515 -12.231 1.00 13.01 74 LEU A CA 1
ATOM 567 C C . LEU A 1 75 ? -12.212 -3.896 -11.086 1.00 12.65 74 LEU A C 1
ATOM 568 O O . LEU A 1 75 ? -12.595 -4.584 -10.138 1.00 13.83 74 LEU A O 1
ATOM 573 N N . THR A 1 76 ? -12.464 -2.592 -11.190 1.00 11.33 75 THR A N 1
ATOM 574 C CA . THR A 1 76 ? -13.109 -1.861 -10.115 1.00 11.48 75 THR A CA 1
ATOM 575 C C . THR A 1 76 ? -14.134 -0.897 -10.683 1.00 10.78 75 THR A C 1
ATOM 576 O O . THR A 1 76 ? -13.869 -0.237 -11.685 1.00 11.78 75 THR A O 1
ATOM 580 N N . VAL A 1 77 ? -15.303 -0.842 -10.043 1.00 11.76 76 VAL A N 1
ATOM 581 C CA . VAL A 1 77 ? -16.393 0.039 -10.451 1.00 11.10 76 VAL A CA 1
ATOM 582 C C . VAL A 1 77 ? -16.639 1.034 -9.326 1.00 10.48 76 VAL A C 1
ATOM 583 O O . VAL A 1 77 ? -16.829 0.634 -8.171 1.00 11.60 76 VAL A O 1
ATOM 587 N N . VAL A 1 78 ? -16.607 2.324 -9.652 1.00 11.14 77 VAL A N 1
ATOM 588 C CA . VAL A 1 78 ? -16.838 3.375 -8.665 1.00 10.58 77 VAL A CA 1
ATOM 589 C C . VAL A 1 78 ? -18.287 3.819 -8.682 1.00 10.25 77 VAL A C 1
ATOM 590 O O . VAL A 1 78 ? -18.738 4.470 -9.641 1.00 11.73 77 VAL A O 1
ATOM 594 N N . ASP A 1 79 ? -19.011 3.452 -7.630 1.00 10.93 78 ASP A N 1
ATOM 595 C CA . ASP A 1 79 ? -20.403 3.829 -7.477 1.00 11.07 78 ASP A CA 1
ATOM 596 C C . ASP A 1 79 ? -20.459 5.094 -6.617 1.00 11.74 78 ASP A C 1
ATOM 597 O O . ASP A 1 79 ? -20.526 5.042 -5.377 1.00 11.46 78 ASP A O 1
ATOM 602 N N . ALA A 1 80 ? -20.380 6.224 -7.306 1.00 10.95 79 ALA A N 1
ATOM 603 C CA . ALA A 1 80 ? -20.530 7.548 -6.709 1.00 10.45 79 ALA A CA 1
ATOM 604 C C . ALA A 1 80 ? -21.138 8.413 -7.809 1.00 9.34 79 ALA A C 1
ATOM 605 O O . ALA A 1 80 ? -21.238 7.978 -8.967 1.00 10.75 79 ALA A O 1
ATOM 607 N N . THR A 1 81 ? -21.557 9.635 -7.488 1.00 9.41 80 THR A N 1
ATOM 608 C CA . THR A 1 81 ? -22.169 10.453 -8.542 1.00 10.44 80 THR A CA 1
ATOM 609 C C . THR A 1 81 ? -21.184 10.844 -9.644 1.00 10.46 80 THR A C 1
ATOM 610 O O . THR A 1 81 ? -21.531 10.797 -10.824 1.00 9.50 80 THR A O 1
ATOM 614 N N . ASN A 1 82 ? -19.963 11.212 -9.267 1.00 10.30 81 ASN A N 1
ATOM 615 C CA . ASN A 1 82 ? -18.930 11.545 -10.234 1.00 9.35 81 ASN A CA 1
ATOM 616 C C . ASN A 1 82 ? -19.341 12.616 -11.239 1.00 10.45 81 ASN A C 1
ATOM 617 O O . ASN A 1 82 ? -18.862 12.627 -12.369 1.00 10.75 81 ASN A O 1
ATOM 622 N N . VAL A 1 83 ? -20.220 13.513 -10.800 1.00 11.04 82 VAL A N 1
ATOM 623 C CA . VAL A 1 83 ? -20.730 14.567 -11.674 1.00 11.51 82 VAL A CA 1
ATOM 624 C C . VAL A 1 83 ? -19.885 15.830 -11.650 1.00 12.78 82 VAL A C 1
ATOM 625 O O . VAL A 1 83 ? -20.061 16.693 -12.501 1.00 12.11 82 VAL A O 1
ATOM 629 N N . GLN A 1 84 ? -18.971 15.934 -10.689 1.00 12.09 83 GLN A N 1
ATOM 630 C CA . GLN A 1 84 ? -18.004 17.042 -10.669 1.00 11.56 83 GLN A CA 1
ATOM 631 C C . GLN A 1 84 ? -16.669 16.602 -11.242 1.00 13.38 83 GLN A C 1
ATOM 632 O O . GLN A 1 84 ? -16.182 15.510 -10.926 1.00 12.93 83 GLN A O 1
ATOM 638 N N . GLU A 1 85 ? -16.067 17.449 -12.071 1.00 13.99 84 GLU A N 1
ATOM 639 C CA . GLU A 1 85 ? -14.740 17.159 -12.607 1.00 13.61 84 GLU A CA 1
ATOM 640 C C . GLU A 1 85 ? -13.722 16.909 -11.491 1.00 13.88 84 GLU A C 1
ATOM 641 O O . GLU A 1 85 ? -12.865 16.029 -11.618 1.00 15.18 84 GLU A O 1
ATOM 647 N N . SER A 1 86 ? -13.817 17.660 -10.398 1.00 14.70 85 SER A N 1
ATOM 648 C CA . SER A 1 86 ? -12.885 17.487 -9.287 1.00 14.35 85 SER A CA 1
ATOM 649 C C . SER A 1 86 ? -12.994 16.136 -8.590 1.00 14.34 85 SER A C 1
ATOM 650 O O . SER A 1 86 ? -12.054 15.708 -7.917 1.00 16.61 85 SER A O 1
ATOM 653 N N . ALA A 1 87 ? -14.134 15.462 -8.745 1.00 12.54 86 ALA A N 1
ATOM 654 C CA . ALA A 1 87 ? -14.305 14.111 -8.204 1.00 12.05 86 ALA A CA 1
ATOM 655 C C . ALA A 1 87 ? -13.703 13.075 -9.153 1.00 11.75 86 ALA A C 1
ATOM 656 O O . ALA A 1 87 ? -13.151 12.054 -8.722 1.00 13.06 86 ALA A O 1
ATOM 658 N N . ARG A 1 88 ? -13.829 13.317 -10.456 1.00 11.35 87 ARG A N 1
ATOM 659 C CA . ARG A 1 88 ? -13.325 12.369 -11.447 1.00 11.80 87 ARG A CA 1
ATOM 660 C C . ARG A 1 88 ? -11.805 12.422 -11.551 1.00 11.81 87 ARG A C 1
ATOM 661 O O . ARG A 1 88 ? -11.163 11.399 -11.781 1.00 13.43 87 ARG A O 1
ATOM 669 N N . LYS A 1 89 ? -11.233 13.612 -11.367 1.00 12.86 88 LYS A N 1
ATOM 670 C CA . LYS A 1 89 ? -9.788 13.789 -11.535 1.00 15.35 88 LYS A CA 1
ATOM 671 C C . LYS A 1 89 ? -8.903 12.805 -10.742 1.00 13.17 88 LYS A C 1
ATOM 672 O O . LYS A 1 89 ? -8.039 12.150 -11.334 1.00 15.66 88 LYS A O 1
ATOM 678 N N . PRO A 1 90 ? -9.135 12.662 -9.423 1.00 13.75 89 PRO A N 1
ATOM 679 C CA . PRO A 1 90 ? -8.276 11.716 -8.695 1.00 14.00 89 PRO A CA 1
ATOM 680 C C . PRO A 1 90 ? -8.440 10.263 -9.150 1.00 14.30 89 PRO A C 1
ATOM 681 O O . PRO A 1 90 ? -7.493 9.476 -9.058 1.00 15.52 89 PRO A O 1
ATOM 685 N N . LEU A 1 91 ? -9.627 9.913 -9.637 1.00 12.63 90 LEU A N 1
ATOM 686 C CA . LEU A 1 91 ? -9.869 8.563 -10.130 1.00 13.23 90 LEU A CA 1
ATOM 687 C C . LEU A 1 91 ? -9.062 8.280 -11.396 1.00 14.00 90 LEU A C 1
ATOM 688 O O . LEU A 1 91 ? -8.483 7.201 -11.551 1.00 15.74 90 LEU A O 1
ATOM 693 N N . ILE A 1 92 ? -9.027 9.257 -12.298 1.00 14.34 91 ILE A N 1
ATOM 694 C CA A ILE A 1 92 ? -8.233 9.158 -13.520 0.51 13.59 91 ILE A CA 1
ATOM 695 C CA B ILE A 1 92 ? -8.238 9.136 -13.515 0.49 13.93 91 ILE A CA 1
ATOM 696 C C . ILE A 1 92 ? -6.753 9.002 -13.170 1.00 15.58 91 ILE A C 1
ATOM 697 O O . ILE A 1 92 ? -6.032 8.208 -13.786 1.00 16.87 91 ILE A O 1
ATOM 706 N N . GLU A 1 93 ? -6.308 9.748 -12.165 1.00 15.78 92 GLU A N 1
ATOM 707 C CA . GLU A 1 93 ? -4.906 9.694 -11.750 1.00 17.93 92 GLU A CA 1
ATOM 708 C C . GLU A 1 93 ? -4.543 8.319 -11.185 1.00 18.41 92 GLU A C 1
ATOM 709 O O . GLU A 1 93 ? -3.488 7.770 -11.509 1.00 19.43 92 GLU A O 1
ATOM 715 N N . ILE A 1 94 ? -5.413 7.750 -10.353 1.00 16.57 93 ILE A N 1
ATOM 716 C CA . ILE A 1 94 ? -5.131 6.431 -9.792 1.00 16.23 93 ILE A CA 1
ATOM 717 C C . ILE A 1 94 ? -5.044 5.404 -10.914 1.00 16.90 93 ILE A C 1
ATOM 718 O O . ILE A 1 94 ? -4.138 4.570 -10.941 1.00 17.29 93 ILE A O 1
ATOM 723 N N . ALA A 1 95 ? -5.974 5.468 -11.860 1.00 15.34 94 ALA A N 1
ATOM 724 C CA . ALA A 1 95 ? -5.934 4.554 -12.996 1.00 14.68 94 ALA A CA 1
ATOM 725 C C . ALA A 1 95 ? -4.617 4.687 -13.768 1.00 18.75 94 ALA A C 1
ATOM 726 O O . ALA A 1 95 ? -4.016 3.686 -14.165 1.00 20.16 94 ALA A O 1
ATOM 728 N N . LYS A 1 96 ? -4.166 5.923 -13.961 1.00 19.69 95 LYS A N 1
ATOM 729 C CA . LYS A 1 96 ? -2.907 6.173 -14.657 1.00 21.80 95 LYS A CA 1
ATOM 730 C C . LYS A 1 96 ? -1.726 5.567 -13.912 1.00 24.24 95 LYS A C 1
ATOM 731 O O . LYS A 1 96 ? -0.840 4.971 -14.527 1.00 24.49 95 LYS A O 1
ATOM 737 N N . ASP A 1 97 ? -1.729 5.712 -12.589 1.00 19.72 96 ASP A N 1
ATOM 738 C CA . ASP A 1 97 ? -0.658 5.189 -11.745 1.00 23.60 96 ASP A CA 1
ATOM 739 C C . ASP A 1 97 ? -0.477 3.685 -11.935 1.00 26.80 96 ASP A C 1
ATOM 740 O O . ASP A 1 97 ? 0.638 3.169 -11.835 1.00 28.50 96 ASP A O 1
ATOM 745 N N . TYR A 1 98 ? -1.573 2.985 -12.206 1.00 20.74 97 TYR A N 1
ATOM 746 C CA . TYR A 1 98 ? -1.533 1.530 -12.308 1.00 20.15 97 TYR A CA 1
ATOM 747 C C . TYR A 1 98 ? -1.808 0.980 -13.703 1.00 24.70 97 TYR A C 1
ATOM 748 O O . TYR A 1 98 ? -2.149 -0.197 -13.855 1.00 25.07 97 TYR A O 1
ATOM 757 N N . HIS A 1 99 ? -1.644 1.838 -14.708 1.00 22.12 98 HIS A N 1
ATOM 758 C CA . HIS A 1 99 ? -1.749 1.455 -16.114 1.00 27.27 98 HIS A CA 1
ATOM 759 C C . HIS A 1 99 ? -3.086 0.789 -16.412 1.00 27.66 98 HIS A C 1
ATOM 760 O O . HIS A 1 99 ? -3.162 -0.198 -17.148 1.00 29.61 98 HIS A O 1
ATOM 767 N N . CYS A 1 100 ? -4.132 1.355 -15.819 1.00 21.21 99 CYS A N 1
ATOM 768 C CA A CYS A 1 100 ? -5.487 0.837 -15.986 0.35 19.25 99 CYS A CA 1
ATOM 769 C CA B CYS A 1 100 ? -5.488 0.856 -15.941 0.65 21.77 99 CYS A CA 1
ATOM 770 C C . CYS A 1 100 ? -6.295 1.797 -16.845 1.00 19.44 99 CYS A C 1
ATOM 771 O O . CYS A 1 100 ? -6.054 2.999 -16.854 1.00 22.06 99 CYS A O 1
ATOM 776 N N . PHE A 1 101 ? -7.249 1.258 -17.595 1.00 18.68 100 PHE A N 1
ATOM 777 C CA . PHE A 1 101 ? -8.049 2.092 -18.493 1.00 21.24 100 PHE A CA 1
ATOM 778 C C . PHE A 1 101 ? -9.276 2.663 -17.786 1.00 17.51 100 PHE A C 1
ATOM 779 O O . PHE A 1 101 ? -10.099 1.908 -17.281 1.00 17.90 100 PHE A O 1
ATOM 787 N N . PRO A 1 102 ? -9.416 3.997 -17.758 1.00 15.78 101 PRO A N 1
ATOM 788 C CA . PRO A 1 102 ? -10.644 4.556 -17.187 1.00 15.23 101 PRO A CA 1
ATOM 789 C C . PRO A 1 102 ? -11.783 4.535 -18.196 1.00 15.56 101 PRO A C 1
ATOM 790 O O . PRO A 1 102 ? -11.604 4.915 -19.364 1.00 16.39 101 PRO A O 1
ATOM 794 N N . VAL A 1 103 ? -12.952 4.115 -17.735 1.00 12.83 102 VAL A N 1
ATOM 795 C CA . VAL A 1 103 ? -14.145 4.006 -18.562 1.00 10.82 102 VAL A CA 1
ATOM 796 C C . VAL A 1 103 ? -15.250 4.825 -17.899 1.00 11.95 102 VAL A C 1
ATOM 797 O O . VAL A 1 103 ? -15.471 4.695 -16.693 1.00 13.64 102 VAL A O 1
ATOM 801 N N . ALA A 1 104 ? -15.926 5.686 -18.660 1.00 10.47 103 ALA A N 1
ATOM 802 C CA . ALA A 1 104 ? -17.060 6.455 -18.145 1.00 9.71 103 ALA A CA 1
ATOM 803 C C . ALA A 1 104 ? -18.360 5.840 -18.623 1.00 10.45 103 ALA A C 1
ATOM 804 O O . ALA A 1 104 ? -18.512 5.525 -19.814 1.00 12.34 103 ALA A O 1
ATOM 806 N N . VAL A 1 105 ? -19.281 5.645 -17.690 1.00 10.12 104 VAL A N 1
ATOM 807 C CA . VAL A 1 105 ? -20.627 5.209 -18.013 1.00 9.93 104 VAL A CA 1
ATOM 808 C C . VAL A 1 105 ? -21.588 6.239 -17.432 1.00 10.40 104 VAL A C 1
ATOM 809 O O . VAL A 1 105 ? -21.726 6.360 -16.198 1.00 11.03 104 VAL A O 1
ATOM 813 N N . VAL A 1 106 ? -22.229 6.991 -18.321 1.00 10.84 105 VAL A N 1
ATOM 814 C CA . VAL A 1 106 ? -23.038 8.141 -17.927 1.00 10.63 105 VAL A CA 1
ATOM 815 C C . VAL A 1 106 ? -24.526 7.844 -18.008 1.00 11.34 105 VAL A C 1
ATOM 816 O O . VAL A 1 106 ? -25.031 7.396 -19.044 1.00 11.88 105 VAL A O 1
ATOM 820 N N . PHE A 1 107 ? -25.226 8.114 -16.908 1.00 11.64 106 PHE A N 1
ATOM 821 C CA . PHE A 1 107 ? -26.670 7.940 -16.823 1.00 10.00 106 PHE A CA 1
ATOM 822 C C . PHE A 1 107 ? -27.343 9.257 -17.187 1.00 11.91 106 PHE A C 1
ATOM 823 O O . PHE A 1 107 ? -27.702 10.057 -16.316 1.00 13.08 106 PHE A O 1
ATOM 831 N N . ASN A 1 108 ? -27.474 9.494 -18.493 1.00 11.68 107 ASN A N 1
ATOM 832 C CA . ASN A 1 108 ? -28.010 10.757 -18.996 1.00 11.79 107 ASN A CA 1
ATOM 833 C C . ASN A 1 108 ? -29.528 10.698 -19.060 1.00 13.40 107 ASN A C 1
ATOM 834 O O . ASN A 1 108 ? -30.130 10.683 -20.140 1.00 15.32 107 ASN A O 1
ATOM 839 N N . LEU A 1 109 ? -30.137 10.630 -17.880 1.00 12.41 108 LEU A N 1
ATOM 840 C CA . LEU A 1 109 ? -31.577 10.498 -17.731 1.00 16.00 108 LEU A CA 1
ATOM 841 C C . LEU A 1 109 ? -32.186 11.844 -17.384 1.00 14.52 108 LEU A C 1
ATOM 842 O O . LEU A 1 109 ? -31.507 12.704 -16.818 1.00 14.88 108 LEU A O 1
ATOM 847 N N . PRO A 1 110 ? -33.467 12.041 -17.713 1.00 17.64 109 PRO A N 1
ATOM 848 C CA . PRO A 1 110 ? -34.100 13.311 -17.333 1.00 16.52 109 PRO A CA 1
ATOM 849 C C . PRO A 1 110 ? -34.134 13.500 -15.819 1.00 14.89 109 PRO A C 1
ATOM 850 O O . PRO A 1 110 ? -34.240 12.535 -15.049 1.00 17.14 109 PRO A O 1
ATOM 854 N N . GLU A 1 111 ? -34.045 14.761 -15.397 1.00 15.53 110 GLU A N 1
ATOM 855 C CA . GLU A 1 111 ? -34.106 15.083 -13.982 1.00 14.49 110 GLU A CA 1
ATOM 856 C C . GLU A 1 111 ? -35.371 14.508 -13.359 1.00 16.22 110 GLU A C 1
ATOM 857 O O . GLU A 1 111 ? -35.344 13.977 -12.252 1.00 17.11 110 GLU A O 1
ATOM 863 N N . LYS A 1 112 ? -36.472 14.588 -14.100 1.00 17.14 111 LYS A N 1
ATOM 864 C CA . LYS A 1 112 ? -37.776 14.158 -13.608 1.00 18.47 111 LYS A CA 1
ATOM 865 C C . LYS A 1 112 ? -37.792 12.686 -13.211 1.00 17.18 111 LYS A C 1
ATOM 866 O O . LYS A 1 112 ? -38.394 12.309 -12.214 1.00 20.63 111 LYS A O 1
ATOM 872 N N . VAL A 1 113 ? -37.102 11.858 -13.986 1.00 18.25 112 VAL A N 1
ATOM 873 C CA . VAL A 1 113 ? -37.024 10.437 -13.693 1.00 16.27 112 VAL A CA 1
ATOM 874 C C . VAL A 1 113 ? -36.322 10.208 -12.355 1.00 18.83 112 VAL A C 1
ATOM 875 O O . VAL A 1 113 ? -36.794 9.455 -11.504 1.00 18.56 112 VAL A O 1
ATOM 879 N N . CYS A 1 114 ? -35.205 10.900 -12.161 1.00 17.25 113 CYS A N 1
ATOM 880 C CA . CYS A 1 114 ? -34.463 10.792 -10.910 1.00 15.32 113 CYS A CA 1
ATOM 881 C C . CYS A 1 114 ? -35.255 11.324 -9.717 1.00 14.77 113 CYS A C 1
ATOM 882 O O . CYS A 1 114 ? -35.232 10.722 -8.639 1.00 16.32 113 CYS A O 1
ATOM 885 N N . GLN A 1 115 ? -35.937 12.452 -9.914 1.00 14.62 114 GLN A N 1
ATOM 886 C CA . GLN A 1 115 ? -36.769 13.021 -8.858 1.00 17.04 114 GLN A CA 1
ATOM 887 C C . GLN A 1 115 ? -37.873 12.066 -8.433 1.00 19.34 114 GLN A C 1
ATOM 888 O O . GLN A 1 115 ? -38.117 11.903 -7.239 1.00 18.38 114 GLN A O 1
ATOM 894 N N . GLU A 1 116 ? -38.539 11.426 -9.393 1.00 18.24 115 GLU A N 1
ATOM 895 C CA . GLU A 1 116 ? -39.645 10.549 -9.018 1.00 21.72 115 GLU A CA 1
ATOM 896 C C . GLU A 1 116 ? -39.147 9.275 -8.349 1.00 20.83 115 GLU A C 1
ATOM 897 O O . GLU A 1 116 ? -39.751 8.791 -7.390 1.00 21.79 115 GLU A O 1
ATOM 903 N N . ARG A 1 117 ? -38.021 8.751 -8.822 1.00 19.09 116 ARG A N 1
ATOM 904 C CA . ARG A 1 117 ? -37.405 7.617 -8.148 1.00 17.81 116 ARG A CA 1
ATOM 905 C C . ARG A 1 117 ? -37.032 7.961 -6.712 1.00 21.20 116 ARG A C 1
ATOM 906 O O . ARG A 1 117 ? -37.289 7.189 -5.790 1.00 22.07 116 ARG A O 1
ATOM 914 N N . ASN A 1 118 ? -36.452 9.141 -6.523 1.00 16.93 117 ASN A N 1
ATOM 915 C CA . ASN A 1 118 ? -36.051 9.595 -5.198 1.00 16.09 117 ASN A CA 1
ATOM 916 C C . ASN A 1 118 ? -37.228 9.677 -4.220 1.00 21.62 117 ASN A C 1
ATOM 917 O O . ASN A 1 118 ? -37.118 9.255 -3.067 1.00 20.52 117 ASN A O 1
ATOM 922 N N . LYS A 1 119 ? -38.357 10.198 -4.694 1.00 20.79 118 LYS A N 1
ATOM 923 C CA . LYS A 1 119 ? -39.552 10.346 -3.857 1.00 22.02 118 LYS A CA 1
ATOM 924 C C . LYS A 1 119 ? -40.105 9.018 -3.350 1.00 26.92 118 LYS A C 1
ATOM 925 O O . LYS A 1 119 ? -40.695 8.960 -2.272 1.00 29.52 118 LYS A O 1
ATOM 931 N N . ASN A 1 120 ? -39.919 7.960 -4.132 1.00 25.34 119 ASN A N 1
ATOM 932 C CA . ASN A 1 120 ? -40.486 6.651 -3.808 1.00 31.16 119 ASN A CA 1
ATOM 933 C C . ASN A 1 120 ? -39.516 5.732 -3.084 1.00 33.37 119 ASN A C 1
ATOM 934 O O . ASN A 1 120 ? -39.843 4.579 -2.787 1.00 31.70 119 ASN A O 1
ATOM 939 N N . ARG A 1 121 ? -38.326 6.243 -2.793 1.00 27.69 120 ARG A N 1
ATOM 940 C CA . ARG A 1 121 ? -37.330 5.453 -2.083 1.00 30.50 120 ARG A CA 1
ATOM 941 C C . ARG A 1 121 ? -37.674 5.359 -0.615 1.00 29.35 120 ARG A C 1
ATOM 942 O O . ARG A 1 121 ? -38.180 6.312 -0.022 1.00 32.95 120 ARG A O 1
ATOM 950 N N . THR A 1 122 ? -37.386 4.204 -0.027 1.00 29.10 121 THR A N 1
ATOM 951 C CA . THR A 1 122 ? -37.581 4.016 1.405 1.00 29.22 121 THR A CA 1
ATOM 952 C C . THR A 1 122 ? -36.251 3.842 2.133 1.00 35.34 121 THR A C 1
ATOM 953 O O . THR A 1 122 ? -36.200 3.904 3.360 1.00 35.49 121 THR A O 1
ATOM 957 N N . ASP A 1 123 ? -35.177 3.636 1.376 1.00 25.20 122 ASP A N 1
ATOM 958 C CA . ASP A 1 123 ? -33.864 3.415 1.977 1.00 27.82 122 ASP A CA 1
ATOM 959 C C . ASP A 1 123 ? -33.153 4.722 2.328 1.00 27.45 122 ASP A C 1
ATOM 960 O O . ASP A 1 123 ? -32.624 4.877 3.438 1.00 25.51 122 ASP A O 1
ATOM 965 N N . ARG A 1 124 ? -33.161 5.660 1.387 1.00 22.56 123 ARG A N 1
ATOM 966 C CA . ARG A 1 124 ? -32.496 6.945 1.557 1.00 21.40 123 ARG A CA 1
ATOM 967 C C . ARG A 1 124 ? -33.030 7.899 0.498 1.00 20.35 123 ARG A C 1
ATOM 968 O O . ARG A 1 124 ? -33.337 7.482 -0.620 1.00 21.42 123 ARG A O 1
ATOM 976 N N . GLN A 1 125 ? -33.162 9.171 0.857 1.00 19.19 124 GLN A N 1
ATOM 977 C CA . GLN A 1 125 ? -33.584 10.197 -0.082 1.00 17.35 124 GLN A CA 1
ATOM 978 C C . GLN A 1 125 ? -32.687 11.423 0.040 1.00 17.44 124 GLN A C 1
ATOM 979 O O . GLN A 1 125 ? -32.019 11.616 1.055 1.00 21.53 124 GLN A O 1
ATOM 985 N N . VAL A 1 126 ? -32.668 12.244 -1.008 1.00 15.60 125 VAL A N 1
ATOM 986 C CA . VAL A 1 126 ? -32.044 13.567 -0.950 1.00 17.67 125 VAL A CA 1
ATOM 987 C C . VAL A 1 126 ? -33.079 14.624 -1.286 1.00 16.67 125 VAL A C 1
ATOM 988 O O . VAL A 1 126 ? -34.174 14.307 -1.749 1.00 17.72 125 VAL A O 1
ATOM 992 N N . GLU A 1 127 ? -32.745 15.885 -1.039 1.00 17.11 126 GLU A N 1
ATOM 993 C CA A GLU A 1 127 ? -33.648 16.983 -1.354 0.53 17.16 126 GLU A CA 1
ATOM 994 C CA B GLU A 1 127 ? -33.672 16.960 -1.352 0.47 17.32 126 GLU A CA 1
ATOM 995 C C . GLU A 1 127 ? -33.661 17.266 -2.848 1.00 17.68 126 GLU A C 1
ATOM 996 O O . GLU A 1 127 ? -32.684 16.975 -3.552 1.00 15.34 126 GLU A O 1
ATOM 1007 N N . GLU A 1 128 ? -34.762 17.836 -3.331 1.00 15.67 127 GLU A N 1
ATOM 1008 C CA . GLU A 1 128 ? -34.918 18.116 -4.755 1.00 14.36 127 GLU A CA 1
ATOM 1009 C C . GLU A 1 128 ? -33.773 18.936 -5.347 1.00 14.08 127 GLU A C 1
ATOM 1010 O O . GLU A 1 128 ? -33.356 18.688 -6.480 1.00 14.52 127 GLU A O 1
ATOM 1016 N N . TYR A 1 129 ? -33.271 19.925 -4.609 1.00 12.23 128 TYR A N 1
ATOM 1017 C CA . TYR A 1 129 ? -32.213 20.774 -5.148 1.00 13.39 128 TYR A CA 1
ATOM 1018 C C . TYR A 1 129 ? -30.948 19.974 -5.459 1.00 13.37 128 TYR A C 1
ATOM 1019 O O . TYR A 1 129 ? -30.175 20.346 -6.339 1.00 12.43 128 TYR A O 1
ATOM 1028 N N . VAL A 1 130 ? -30.751 18.876 -4.739 1.00 13.14 129 VAL A N 1
ATOM 1029 C CA . VAL A 1 130 ? -29.566 18.059 -4.929 1.00 12.86 129 VAL A CA 1
ATOM 1030 C C . VAL A 1 130 ? -29.612 17.370 -6.296 1.00 12.20 129 VAL A C 1
ATOM 1031 O O . VAL A 1 130 ? -28.652 17.421 -7.063 1.00 12.87 129 VAL A O 1
ATOM 1035 N N . ILE A 1 131 ? -30.748 16.770 -6.614 1.00 11.74 130 ILE A N 1
ATOM 1036 C CA . ILE A 1 131 ? -30.911 16.081 -7.900 1.00 12.52 130 ILE A CA 1
ATOM 1037 C C . ILE A 1 131 ? -30.942 17.058 -9.083 1.00 12.51 130 ILE A C 1
ATOM 1038 O O . ILE A 1 131 ? -30.403 16.792 -10.171 1.00 12.86 130 ILE A O 1
ATOM 1043 N N . ARG A 1 132 ? -31.549 18.220 -8.874 1.00 13.67 131 ARG A N 1
ATOM 1044 C CA . ARG A 1 132 ? -31.529 19.239 -9.909 1.00 13.82 131 ARG A CA 1
ATOM 1045 C C . ARG A 1 132 ? -30.086 19.637 -10.235 1.00 11.53 131 ARG A C 1
ATOM 1046 O O . ARG A 1 132 ? -29.705 19.700 -11.415 1.00 12.42 131 ARG A O 1
ATOM 1054 N N . LYS A 1 133 ? -29.281 19.860 -9.193 1.00 12.21 132 LYS A N 1
ATOM 1055 C CA . LYS A 1 133 ? -27.873 20.192 -9.381 1.00 11.99 132 LYS A CA 1
ATOM 1056 C C . LYS A 1 133 ? -27.094 19.047 -10.037 1.00 12.18 132 LYS A C 1
ATOM 1057 O O . LYS A 1 133 ? -26.362 19.271 -11.000 1.00 12.05 132 LYS A O 1
ATOM 1063 N N . HIS A 1 134 ? -27.247 17.830 -9.518 1.00 11.93 133 HIS A N 1
ATOM 1064 C CA . HIS A 1 134 ? -26.508 16.696 -10.082 1.00 10.71 133 HIS A CA 1
ATOM 1065 C C . HIS A 1 134 ? -26.789 16.520 -11.562 1.00 11.95 133 HIS A C 1
ATOM 1066 O O . HIS A 1 134 ? -25.885 16.202 -12.338 1.00 12.53 133 HIS A O 1
ATOM 1073 N N . THR A 1 135 ? -28.047 16.691 -11.951 1.00 11.70 134 THR A N 1
ATOM 1074 C CA . THR A 1 135 ? -28.424 16.485 -13.349 1.00 11.82 134 THR A CA 1
ATOM 1075 C C . THR A 1 135 ? -27.799 17.551 -14.241 1.00 12.12 134 THR A C 1
ATOM 1076 O O . THR A 1 135 ? -27.303 17.242 -15.329 1.00 14.15 134 THR A O 1
ATOM 1080 N N . GLN A 1 136 ? -27.802 18.802 -13.780 1.00 11.88 135 GLN A N 1
ATOM 1081 C CA . GLN A 1 136 ? -27.136 19.872 -14.522 1.00 13.20 135 GLN A CA 1
ATOM 1082 C C . GLN A 1 136 ? -25.650 19.577 -14.668 1.00 12.67 135 GLN A C 1
ATOM 1083 O O . GLN A 1 136 ? -25.080 19.757 -15.739 1.00 14.02 135 GLN A O 1
ATOM 1089 N N . GLN A 1 137 ? -25.023 19.103 -13.593 1.00 11.98 136 GLN A N 1
ATOM 1090 C CA . GLN A 1 137 ? -23.581 18.852 -13.610 1.00 12.29 136 GLN A CA 1
ATOM 1091 C C . GLN A 1 137 ? -23.228 17.676 -14.519 1.00 12.88 136 GLN A C 1
ATOM 1092 O O . GLN A 1 137 ? -22.241 17.723 -15.259 1.00 12.89 136 GLN A O 1
ATOM 1098 N N . MET A 1 138 ? -24.051 16.636 -14.468 1.00 12.32 137 MET A N 1
ATOM 1099 C CA . MET A 1 138 ? -23.876 15.477 -15.339 1.00 10.81 137 MET A CA 1
ATOM 1100 C C . MET A 1 138 ? -23.939 15.919 -16.810 1.00 12.45 137 MET A C 1
ATOM 1101 O O . MET A 1 138 ? -23.073 15.558 -17.615 1.00 12.95 137 MET A O 1
ATOM 1106 N N . LYS A 1 139 ? -24.937 16.726 -17.160 1.00 11.71 138 LYS A N 1
ATOM 1107 C CA . LYS A 1 139 ? -25.104 17.089 -18.571 1.00 13.83 138 LYS A CA 1
ATOM 1108 C C . LYS A 1 139 ? -23.940 17.934 -19.072 1.00 13.99 138 LYS A C 1
ATOM 1109 O O . LYS A 1 139 ? -23.481 17.772 -20.213 1.00 16.16 138 LYS A O 1
ATOM 1115 N N . LYS A 1 140 ? -23.449 18.822 -18.215 1.00 13.13 139 LYS A N 1
ATOM 1116 C CA . LYS A 1 140 ? -22.336 19.703 -18.550 1.00 13.64 139 LYS A CA 1
ATOM 1117 C C . LYS A 1 140 ? -21.017 18.942 -18.645 1.00 16.16 139 LYS A C 1
ATOM 1118 O O . LYS A 1 140 ? -20.081 19.392 -19.301 1.00 20.07 139 LYS A O 1
ATOM 1124 N N . SER A 1 141 ? -20.954 17.774 -18.007 1.00 13.84 140 SER A N 1
ATOM 1125 C CA . SER A 1 141 ? -19.734 16.963 -17.991 1.00 14.20 140 SER A CA 1
ATOM 1126 C C . SER A 1 141 ? -19.488 16.145 -19.252 1.00 14.65 140 SER A C 1
ATOM 1127 O O . SER A 1 141 ? -18.347 15.803 -19.541 1.00 14.45 140 SER A O 1
ATOM 1130 N N . ILE A 1 142 ? -20.553 15.817 -19.982 1.00 12.47 141 ILE A N 1
ATOM 1131 C CA . ILE A 1 142 ? -20.470 14.832 -21.061 1.00 11.92 141 ILE A CA 1
ATOM 1132 C C . ILE A 1 142 ? -19.434 15.164 -22.127 1.00 14.78 141 ILE A C 1
ATOM 1133 O O . ILE A 1 142 ? -18.615 14.318 -22.479 1.00 13.69 141 ILE A O 1
ATOM 1138 N N . LYS A 1 143 ? -19.452 16.395 -22.620 1.00 12.66 142 LYS A N 1
ATOM 1139 C CA . LYS A 1 143 ? -18.605 16.742 -23.760 1.00 12.01 142 LYS A CA 1
ATOM 1140 C C . LYS A 1 143 ? -17.115 16.551 -23.471 1.00 13.96 142 LYS A C 1
ATOM 1141 O O . LYS A 1 143 ? -16.362 16.081 -24.332 1.00 14.18 142 LYS A O 1
ATOM 1147 N N . GLY A 1 144 ? -16.693 16.887 -22.253 1.00 13.08 143 GLY A N 1
ATOM 1148 C CA . GLY A 1 144 ? -15.281 16.876 -21.918 1.00 12.70 143 GLY A CA 1
ATOM 1149 C C . GLY A 1 144 ? -14.688 15.592 -21.361 1.00 11.73 143 GLY A C 1
ATOM 1150 O O . GLY A 1 144 ? -13.491 15.547 -21.065 1.00 13.41 143 GLY A O 1
ATOM 1151 N N . LEU A 1 145 ? -15.488 14.538 -21.235 1.00 11.90 144 LEU A N 1
ATOM 1152 C CA . LEU A 1 145 ? -14.984 13.326 -20.576 1.00 12.27 144 LEU A CA 1
ATOM 1153 C C . LEU A 1 145 ? -13.797 12.662 -21.288 1.00 12.08 144 LEU A C 1
ATOM 1154 O O . LEU A 1 145 ? -12.839 12.246 -20.647 1.00 13.29 144 LEU A O 1
ATOM 1159 N N . GLN A 1 146 ? -13.838 12.561 -22.609 1.00 12.22 145 GLN A N 1
ATOM 1160 C CA A GLN A 1 146 ? -12.739 11.957 -23.346 0.53 12.28 145 GLN A CA 1
ATOM 1161 C CA B GLN A 1 146 ? -12.720 11.929 -23.298 0.47 11.78 145 GLN A CA 1
ATOM 1162 C C . GLN A 1 146 ? -11.438 12.726 -23.089 1.00 13.16 145 GLN A C 1
ATOM 1163 O O . GLN A 1 146 ? -10.387 12.143 -22.825 1.00 14.97 145 GLN A O 1
ATOM 1174 N N . ARG A 1 147 ? -11.528 14.049 -23.162 1.00 13.38 146 ARG A N 1
ATOM 1175 C CA . ARG A 1 147 ? -10.370 14.901 -22.939 1.00 16.76 146 ARG A CA 1
ATOM 1176 C C . ARG A 1 147 ? -9.824 14.806 -21.501 1.00 14.93 146 ARG A C 1
ATOM 1177 O O . ARG A 1 147 ? -8.630 15.005 -21.281 1.00 17.35 146 ARG A O 1
ATOM 1185 N N . GLU A 1 148 ? -10.691 14.506 -20.531 1.00 13.19 147 GLU A N 1
ATOM 1186 C CA . GLU A 1 148 ? -10.243 14.277 -19.143 1.00 14.14 147 GLU A CA 1
ATOM 1187 C C . GLU A 1 148 ? -9.371 13.037 -19.009 1.00 16.97 147 GLU A C 1
ATOM 1188 O O . GLU A 1 148 ? -8.622 12.904 -18.036 1.00 16.61 147 GLU A O 1
ATOM 1194 N N . GLY A 1 149 ? -9.498 12.114 -19.957 1.00 13.92 148 GLY A N 1
ATOM 1195 C CA . GLY A 1 149 ? -8.695 10.907 -19.955 1.00 14.99 148 GLY A CA 1
ATOM 1196 C C . GLY A 1 149 ? -9.474 9.609 -19.955 1.00 15.28 148 GLY A C 1
ATOM 1197 O O . GLY A 1 149 ? -8.874 8.544 -19.863 1.00 17.47 148 GLY A O 1
ATOM 1198 N N . PHE A 1 150 ? -10.800 9.685 -20.050 1.00 13.04 149 PHE A N 1
ATOM 1199 C CA . PHE A 1 150 ? -11.608 8.472 -20.190 1.00 12.29 149 PHE A CA 1
ATOM 1200 C C . PHE A 1 150 ? -11.411 7.876 -21.576 1.00 14.32 149 PHE A C 1
ATOM 1201 O O . PHE A 1 150 ? -11.721 8.515 -22.584 1.00 16.25 149 PHE A O 1
ATOM 1209 N N . ARG A 1 151 ? -10.877 6.659 -21.611 1.00 12.84 150 ARG A N 1
ATOM 1210 C CA . ARG A 1 151 ? -10.493 6.002 -22.859 1.00 10.92 150 ARG A CA 1
ATOM 1211 C C . ARG A 1 151 ? -11.702 5.470 -23.611 1.00 14.35 150 ARG A C 1
ATOM 1212 O O . ARG A 1 151 ? -11.705 5.434 -24.845 1.00 17.50 150 ARG A O 1
ATOM 1220 N N . TYR A 1 152 ? -12.735 5.086 -22.872 1.00 12.90 151 TYR A N 1
ATOM 1221 C CA . TYR A 1 152 ? -14.028 4.771 -23.443 1.00 12.79 151 TYR A CA 1
ATOM 1222 C C . TYR A 1 152 ? -15.074 5.592 -22.712 1.00 13.16 151 TYR A C 1
ATOM 1223 O O . TYR A 1 152 ? -15.068 5.657 -21.479 1.00 13.20 151 TYR A O 1
ATOM 1232 N N . VAL A 1 153 ? -15.971 6.205 -23.475 1.00 12.66 152 VAL A N 1
ATOM 1233 C CA . VAL A 1 153 ? -17.053 7.009 -22.917 1.00 11.14 152 VAL A CA 1
ATOM 1234 C C . VAL A 1 153 ? -18.371 6.481 -23.450 1.00 10.34 152 VAL A C 1
ATOM 1235 O O . VAL A 1 153 ? -18.620 6.517 -24.667 1.00 13.07 152 VAL A O 1
ATOM 1239 N N . TYR A 1 154 ? -19.199 5.967 -22.542 1.00 10.97 153 TYR A N 1
ATOM 1240 C CA . TYR A 1 154 ? -20.492 5.397 -22.894 1.00 9.31 153 TYR A CA 1
ATOM 1241 C C . TYR A 1 154 ? -21.590 6.234 -22.261 1.00 10.07 153 TYR A C 1
ATOM 1242 O O . TYR A 1 154 ? -21.606 6.440 -21.042 1.00 12.07 153 TYR A O 1
ATOM 1251 N N . ILE A 1 155 ? -22.496 6.739 -23.089 1.00 11.93 154 ILE A N 1
ATOM 1252 C CA . ILE A 1 155 ? -23.605 7.544 -22.598 1.00 12.03 154 ILE A CA 1
ATOM 1253 C C . ILE A 1 155 ? -24.901 6.764 -22.768 1.00 15.13 154 ILE A C 1
ATOM 1254 O O . ILE A 1 155 ? -25.178 6.230 -23.850 1.00 17.13 154 ILE A O 1
ATOM 1259 N N . LEU A 1 156 ? -25.688 6.690 -21.704 1.00 12.13 155 LEU A N 1
ATOM 1260 C CA . LEU A 1 156 ? -26.969 5.993 -21.730 1.00 11.09 155 LEU A CA 1
ATOM 1261 C C . LEU A 1 156 ? -28.071 7.043 -21.641 1.00 13.75 155 LEU A C 1
ATOM 1262 O O . LEU A 1 156 ? -28.164 7.770 -20.647 1.00 14.17 155 LEU A O 1
ATOM 1267 N N . ASN A 1 157 ? -28.898 7.134 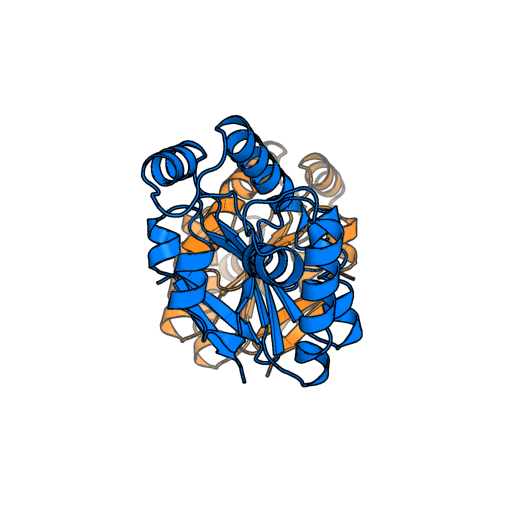-22.680 1.00 11.69 156 ASN A N 1
ATOM 1268 C CA . ASN A 1 157 ? -29.768 8.289 -22.858 1.00 12.05 156 ASN A CA 1
ATOM 1269 C C . ASN A 1 157 ? -31.237 8.097 -22.482 1.00 13.61 156 ASN A C 1
ATOM 1270 O O . ASN A 1 157 ? -32.045 9.017 -22.634 1.00 17.27 156 ASN A O 1
ATOM 1275 N N . SER A 1 158 ? -31.575 6.923 -21.962 1.00 14.63 157 SER A N 1
ATOM 1276 C CA . SER A 1 158 ? -32.936 6.629 -21.525 1.00 15.20 157 SER A CA 1
ATOM 1277 C C . SER A 1 158 ? -32.922 5.392 -20.640 1.00 16.58 157 SER A C 1
ATOM 1278 O O . SER A 1 158 ? -31.970 4.612 -20.691 1.00 15.76 157 SER A O 1
ATOM 1281 N N . PRO A 1 159 ? -33.978 5.191 -19.830 1.00 17.49 158 PRO A N 1
ATOM 1282 C CA . PRO A 1 159 ? -34.062 3.934 -19.076 1.00 18.45 158 PRO A CA 1
ATOM 1283 C C . PRO A 1 159 ? -34.032 2.704 -19.989 1.00 17.22 158 PRO A C 1
ATOM 1284 O O . PRO A 1 159 ? -33.513 1.657 -19.605 1.00 18.47 158 PRO A O 1
ATOM 1288 N N . GLU A 1 160 ? -34.575 2.821 -21.194 1.00 18.68 159 GLU A N 1
ATOM 1289 C CA . GLU A 1 160 ? -34.556 1.703 -22.130 1.00 17.08 159 GLU A CA 1
ATOM 1290 C C . GLU A 1 160 ? -33.126 1.334 -22.551 1.00 16.53 159 GLU A C 1
ATOM 1291 O O . GLU A 1 160 ? -32.769 0.163 -22.613 1.00 18.34 159 GLU A O 1
ATOM 1297 N N . GLU A 1 161 ? -32.298 2.343 -22.813 1.00 15.33 160 GLU A N 1
ATOM 1298 C CA . GLU A 1 161 ? -30.900 2.095 -23.133 1.00 13.70 160 GLU A CA 1
ATOM 1299 C C . GLU A 1 161 ? -30.144 1.491 -21.949 1.00 15.33 160 GLU A C 1
ATOM 1300 O O . GLU A 1 161 ? -29.325 0.590 -22.125 1.00 15.05 160 GLU A O 1
ATOM 1306 N N . VAL A 1 162 ? -30.420 1.986 -20.743 1.00 13.88 161 VAL A N 1
ATOM 1307 C CA . VAL A 1 162 ? -29.800 1.416 -19.545 1.00 13.93 161 VAL A CA 1
ATOM 1308 C C . VAL A 1 162 ? -30.139 -0.077 -19.421 1.00 14.79 161 VAL A C 1
ATOM 1309 O O . VAL A 1 162 ? -29.269 -0.912 -19.140 1.00 13.94 161 VAL A O 1
ATOM 1313 N N . GLU A 1 163 ? -31.404 -0.415 -19.660 1.00 14.66 162 GLU A N 1
ATOM 1314 C CA . GLU A 1 163 ? -31.873 -1.787 -19.486 1.00 16.43 162 GLU A CA 1
ATOM 1315 C C . GLU A 1 163 ? -31.209 -2.739 -20.490 1.00 17.01 162 GLU A C 1
ATOM 1316 O O . GLU A 1 163 ? -30.996 -3.926 -20.196 1.00 20.72 162 GLU A O 1
ATOM 1322 N N . GLU A 1 164 ? -30.864 -2.211 -21.662 1.00 15.57 163 GLU A N 1
ATOM 1323 C CA . GLU A 1 164 ? -30.261 -3.011 -22.731 1.00 15.61 163 GLU A CA 1
ATOM 1324 C C . GLU A 1 164 ? -28.766 -3.277 -22.577 1.00 16.78 163 GLU A C 1
ATOM 1325 O O . GLU A 1 164 ? -28.184 -4.015 -23.363 1.00 16.88 163 GLU A O 1
ATOM 1331 N N . VAL A 1 165 ? -28.135 -2.669 -21.582 1.00 14.68 164 VAL A N 1
ATOM 1332 C CA . VAL A 1 165 ? -26.691 -2.766 -21.454 1.00 13.12 164 VAL A CA 1
ATOM 1333 C C . VAL A 1 165 ? -26.188 -4.196 -21.260 1.00 14.02 164 VAL A C 1
AT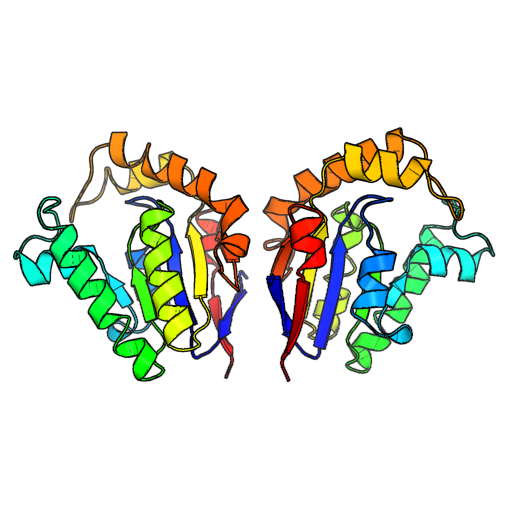OM 1334 O O . VAL A 1 165 ? -26.720 -4.947 -20.441 1.00 15.12 164 VAL A O 1
ATOM 1338 N N . VAL A 1 166 ? -25.161 -4.548 -22.030 1.00 14.16 165 VAL A N 1
ATOM 1339 C CA . VAL A 1 166 ? -24.375 -5.748 -21.795 1.00 14.18 165 VAL A CA 1
ATOM 1340 C C . VAL A 1 166 ? -22.905 -5.358 -21.827 1.00 14.49 165 VAL A C 1
ATOM 1341 O O . VAL A 1 166 ? -22.436 -4.781 -22.821 1.00 15.59 165 VAL A O 1
ATOM 1345 N N . PHE A 1 167 ? -22.174 -5.646 -20.752 1.00 14.23 166 PHE A N 1
ATOM 1346 C CA . PHE A 1 167 ? -20.737 -5.439 -20.760 1.00 12.82 166 PHE A CA 1
ATOM 1347 C C . PHE A 1 167 ? -20.035 -6.606 -21.431 1.00 16.14 166 PHE A C 1
ATOM 1348 O O . PHE A 1 167 ? -20.317 -7.774 -21.132 1.00 20.27 166 PHE A O 1
ATOM 1356 N N . GLU A 1 168 ? -19.107 -6.287 -22.321 1.00 16.05 167 GLU A N 1
ATOM 1357 C CA . GLU A 1 168 ? -18.253 -7.301 -22.918 1.00 17.94 167 GLU A CA 1
ATOM 1358 C C . GLU A 1 168 ? -16.849 -7.063 -22.394 1.00 19.31 167 GLU A C 1
ATOM 1359 O O . GLU A 1 168 ? -16.177 -6.120 -22.797 1.00 18.63 167 GLU A O 1
ATOM 1365 N N . ARG A 1 169 ? -16.428 -7.908 -21.460 1.00 23.92 168 ARG A N 1
ATOM 1366 C CA . ARG A 1 169 ? -15.129 -7.754 -20.819 1.00 23.84 168 ARG A CA 1
ATOM 1367 C C . ARG A 1 169 ? -14.090 -8.455 -21.685 1.00 34.68 168 ARG A C 1
ATOM 1368 O O . ARG A 1 169 ? -14.148 -9.671 -21.873 1.00 32.36 168 ARG A O 1
ATOM 1376 N N . GLN A 1 170 ? -13.152 -7.682 -22.226 1.00 28.47 169 GLN A N 1
ATOM 1377 C CA . GLN A 1 170 ? -12.207 -8.207 -23.209 1.00 47.75 169 GLN A CA 1
ATOM 1378 C C . GLN A 1 170 ? -10.900 -8.658 -22.563 1.00 57.34 169 GLN A C 1
ATOM 1379 O O . GLN A 1 170 ? -10.217 -7.869 -21.906 1.00 56.04 169 GLN A O 1
ATOM 1385 N N . PRO A 1 171 ? -10.552 -9.942 -22.751 1.00 60.33 170 PRO A N 1
ATOM 1386 C CA . PRO A 1 171 ? -9.380 -10.573 -22.133 1.00 56.22 170 PRO A CA 1
ATOM 1387 C C . PRO A 1 171 ? -8.065 -9.958 -22.606 1.00 62.59 170 PRO A C 1
ATOM 1388 O O . PRO A 1 171 ? -8.065 -9.198 -23.575 1.00 64.99 170 PRO A O 1
ATOM 1392 N N . SER B 1 1 ? -2.290 13.997 -25.196 1.00 47.87 0 SER B N 1
ATOM 1393 C CA . SER B 1 1 ? -2.482 12.741 -25.911 1.00 49.13 0 SER B CA 1
ATOM 1394 C C . SER B 1 1 ? -3.960 12.388 -26.040 1.00 36.07 0 SER B C 1
ATOM 1395 O O . SER B 1 1 ? -4.690 12.365 -25.049 1.00 53.69 0 SER B O 1
ATOM 1398 N N . MET B 1 2 ? -4.396 12.123 -27.268 1.00 29.50 1 MET B N 1
ATOM 1399 C CA A MET B 1 2 ? -5.769 11.681 -27.519 0.41 26.72 1 MET B CA 1
ATOM 1400 C CA B MET B 1 2 ? -5.764 11.693 -27.529 0.59 27.11 1 MET B CA 1
ATOM 1401 C C . MET B 1 2 ? -5.750 10.271 -28.098 1.00 21.48 1 MET B C 1
ATOM 1402 O O . MET B 1 2 ? -5.829 10.081 -29.318 1.00 20.37 1 MET B O 1
ATOM 1411 N N . LYS B 1 3 ? -5.630 9.280 -27.221 1.00 17.14 2 LYS B N 1
ATOM 1412 C CA . LYS B 1 3 ? -5.505 7.896 -27.665 1.00 14.49 2 LYS B CA 1
ATOM 1413 C C . LYS B 1 3 ? -6.858 7.296 -27.966 1.00 18.10 2 LYS B C 1
ATOM 1414 O O . LYS B 1 3 ? -7.749 7.282 -27.111 1.00 19.98 2 LYS B O 1
ATOM 1420 N N . LEU B 1 4 ? -7.001 6.803 -29.194 1.00 15.66 3 LEU B N 1
ATOM 1421 C CA . LEU B 1 4 ? -8.235 6.191 -29.648 1.00 15.90 3 LEU B CA 1
ATOM 1422 C C . LEU B 1 4 ? -7.990 4.709 -29.873 1.00 14.88 3 LEU B C 1
ATOM 1423 O O . LEU B 1 4 ? -7.268 4.318 -30.791 1.00 16.97 3 LEU B O 1
ATOM 1428 N N . THR B 1 5 ? -8.590 3.879 -29.030 1.00 15.32 4 THR B N 1
ATOM 1429 C CA . THR B 1 5 ? -8.403 2.445 -29.120 1.00 15.45 4 THR B CA 1
ATOM 1430 C C . THR B 1 5 ? -9.380 1.851 -30.113 1.00 16.05 4 THR B C 1
ATOM 1431 O O . THR B 1 5 ? -10.576 2.117 -30.046 1.00 18.00 4 THR B O 1
ATOM 1435 N N . ILE B 1 6 ? -8.879 1.039 -31.038 1.00 14.63 5 ILE B N 1
ATOM 1436 C CA . ILE B 1 6 ? -9.761 0.345 -31.962 1.00 15.37 5 ILE B CA 1
ATOM 1437 C C . ILE B 1 6 ? -9.350 -1.113 -32.124 1.00 17.25 5 ILE B C 1
ATOM 1438 O O . ILE B 1 6 ? -8.169 -1.448 -32.033 1.00 18.43 5 ILE B O 1
ATOM 1443 N N . PRO B 1 7 ? -10.328 -1.995 -32.345 1.00 13.64 6 PRO B N 1
ATOM 1444 C CA . PRO B 1 7 ? -9.962 -3.385 -32.623 1.00 14.93 6 PRO B CA 1
ATOM 1445 C C . PRO B 1 7 ? -9.329 -3.546 -34.000 1.00 17.99 6 PRO B C 1
ATOM 1446 O O . PRO B 1 7 ? -9.538 -2.711 -34.879 1.00 17.13 6 PRO B O 1
ATOM 1450 N N . GLU B 1 8 ? -8.552 -4.612 -34.177 1.00 18.95 7 GLU B N 1
ATOM 1451 C CA . GLU B 1 8 ? -7.906 -4.876 -35.457 1.00 24.34 7 GLU B CA 1
ATOM 1452 C C . GLU B 1 8 ? -8.941 -5.021 -36.559 1.00 20.68 7 GLU B C 1
ATOM 1453 O O . GLU B 1 8 ? -8.700 -4.631 -37.701 1.00 26.40 7 GLU B O 1
ATOM 1459 N N . LEU B 1 9 ? -10.099 -5.570 -36.219 1.00 18.92 8 LEU B N 1
ATOM 1460 C CA . LEU B 1 9 ? -11.178 -5.676 -37.189 1.00 27.81 8 LEU B CA 1
ATOM 1461 C C . LEU B 1 9 ? -12.238 -4.608 -36.935 1.00 25.93 8 LEU B C 1
ATOM 1462 O O . LEU B 1 9 ? -13.258 -4.852 -36.291 1.00 28.85 8 LEU B O 1
ATOM 1467 N N . SER B 1 10 ? -11.966 -3.414 -37.451 1.00 15.44 9 SER B N 1
ATOM 1468 C CA . SER B 1 10 ? -12.823 -2.242 -37.274 1.00 13.87 9 SER B CA 1
ATOM 1469 C C . SER B 1 10 ? -13.313 -1.729 -38.620 1.00 13.59 9 SER B C 1
ATOM 1470 O O . SER B 1 10 ? -12.593 -1.805 -39.621 1.00 15.11 9 SER B O 1
ATOM 1473 N N . LEU B 1 11 ? -14.536 -1.202 -38.625 1.00 11.86 10 LEU B N 1
ATOM 1474 C CA . LEU B 1 11 ? -14.992 -0.310 -39.690 1.00 13.14 10 LEU B CA 1
ATOM 1475 C C . LEU B 1 11 ? -15.025 1.085 -39.089 1.00 13.87 10 LEU B C 1
ATOM 1476 O O . LEU B 1 11 ? -15.891 1.402 -38.259 1.00 13.55 10 LEU B O 1
ATOM 1481 N N . VAL B 1 12 ? -14.050 1.900 -39.468 1.00 11.35 11 VAL B N 1
ATOM 1482 C CA . VAL B 1 12 ? -13.908 3.247 -38.922 1.00 11.52 11 VAL B CA 1
ATOM 1483 C C . VAL B 1 12 ? -14.625 4.227 -39.829 1.00 12.81 11 VAL B C 1
ATOM 1484 O O . VAL B 1 12 ? -14.246 4.413 -40.985 1.00 13.82 11 VAL B O 1
ATOM 1488 N N . VAL B 1 13 ? -15.672 4.855 -39.305 1.00 11.60 12 VAL B N 1
ATOM 1489 C CA . VAL B 1 13 ? -16.493 5.766 -40.076 1.00 11.38 12 VAL B CA 1
ATOM 1490 C C . VAL B 1 13 ? -16.139 7.197 -39.667 1.00 11.94 12 VAL B C 1
ATOM 1491 O O . VAL B 1 13 ? -16.406 7.620 -38.540 1.00 11.68 12 VAL B O 1
ATOM 1495 N N . LEU B 1 14 ? -15.502 7.929 -40.571 1.00 10.79 13 LEU B N 1
ATOM 1496 C CA . LEU B 1 14 ? -15.180 9.331 -40.339 1.00 11.08 13 LEU B CA 1
ATOM 1497 C C . LEU B 1 14 ? -16.415 10.188 -40.576 1.00 9.94 13 LEU B C 1
ATOM 1498 O O . LEU B 1 14 ? -17.114 10.029 -41.584 1.00 12.29 13 LEU B O 1
ATOM 1503 N N . ILE B 1 15 ? -16.705 11.072 -39.625 1.00 11.09 14 ILE B N 1
ATOM 1504 C CA . ILE B 1 15 ? -17.909 11.886 -39.701 1.00 10.94 14 ILE B CA 1
ATOM 1505 C C . ILE B 1 15 ? -17.515 13.351 -39.633 1.00 11.65 14 ILE B C 1
ATOM 1506 O O . ILE B 1 15 ? -16.978 13.818 -38.628 1.00 11.87 14 ILE B O 1
ATOM 1511 N N . GLY B 1 16 ? -17.755 14.087 -40.707 1.00 10.23 15 GLY B N 1
ATOM 1512 C CA . GLY B 1 16 ? -17.343 15.477 -40.721 1.00 11.45 15 GLY B CA 1
ATOM 1513 C C . GLY B 1 16 ? -17.706 16.198 -41.999 1.00 10.43 15 GLY B C 1
ATOM 1514 O O . GLY B 1 16 ? -17.808 15.611 -43.078 1.00 11.38 15 GLY B O 1
ATOM 1515 N N . SER B 1 17 ? -17.887 17.506 -41.863 1.00 11.51 16 SER B N 1
ATOM 1516 C CA . SER B 1 17 ? -18.174 18.378 -42.987 1.00 9.66 16 SER B CA 1
ATOM 1517 C C . SER B 1 17 ? -17.080 18.337 -44.050 1.00 10.65 16 SER B C 1
ATOM 1518 O O . SER B 1 17 ? -15.922 18.025 -43.758 1.00 12.88 16 SER B O 1
ATOM 1521 N N . SER B 1 18 ? -17.424 18.692 -45.281 1.00 11.62 17 SER B N 1
ATOM 1522 C CA . SER B 1 18 ? -16.384 19.045 -46.230 1.00 11.26 17 SER B CA 1
ATOM 1523 C C . SER B 1 18 ? -15.485 20.101 -45.582 1.00 14.04 17 SER B C 1
ATOM 1524 O O . SER B 1 18 ? -15.963 21.007 -44.889 1.00 13.99 17 SER B O 1
ATOM 1527 N N . GLY B 1 19 ? -14.180 19.945 -45.763 1.00 12.67 18 GLY B N 1
ATOM 1528 C CA . GLY B 1 19 ? -13.220 20.874 -45.197 1.00 12.74 18 GLY B CA 1
ATOM 1529 C C . GLY B 1 19 ? -12.782 20.563 -43.771 1.00 13.34 18 GLY B C 1
ATOM 1530 O O . GLY B 1 19 ? -11.938 21.277 -43.237 1.00 16.01 18 GLY B O 1
ATOM 1531 N N . SER B 1 20 ? -13.332 19.519 -43.148 1.00 12.38 19 SER B N 1
ATOM 1532 C CA . SER B 1 20 ? -13.007 19.213 -41.748 1.00 11.24 19 SER B CA 1
ATOM 1533 C C . SER B 1 20 ? -11.694 18.452 -41.573 1.00 13.21 19 SER B C 1
ATOM 1534 O O . SER B 1 20 ? -11.209 18.306 -40.449 1.00 15.53 19 SER B O 1
ATOM 1537 N N . GLY B 1 21 ? -11.129 17.979 -42.685 1.00 14.30 20 GLY B N 1
ATOM 1538 C CA . GLY B 1 21 ? -9.820 17.347 -42.660 1.00 15.48 20 GLY B CA 1
ATOM 1539 C C . GLY B 1 21 ? -9.836 15.827 -42.643 1.00 13.68 20 GLY B C 1
ATOM 1540 O O . GLY B 1 21 ? -8.859 15.205 -42.230 1.00 15.46 20 GLY B O 1
ATOM 1541 N N . LYS B 1 22 ? -10.942 15.230 -43.076 1.00 12.93 21 LYS B N 1
ATOM 1542 C CA . LYS B 1 22 ? -11.090 13.769 -43.080 1.00 12.12 21 LYS B CA 1
ATOM 1543 C C . LYS B 1 22 ? -10.016 13.059 -43.904 1.00 13.71 21 LYS B C 1
ATOM 1544 O O . LYS B 1 22 ? -9.404 12.101 -43.430 1.00 13.82 21 LYS B O 1
ATOM 1550 N N . SER B 1 23 ? -9.808 13.496 -45.144 1.00 13.51 22 SER B N 1
ATOM 1551 C CA . SER B 1 23 ? -8.860 12.805 -46.019 1.00 14.21 22 SER B CA 1
ATOM 1552 C C . SER B 1 23 ? -7.417 12.949 -45.512 1.00 13.39 22 SER B C 1
ATOM 1553 O O . SER B 1 23 ? -6.627 11.994 -45.568 1.00 15.32 22 SER B O 1
ATOM 1556 N N . THR B 1 24 ? -7.081 14.131 -45.015 1.00 14.63 23 THR B N 1
ATOM 1557 C CA . THR B 1 24 ? -5.775 14.382 -44.421 1.00 14.65 23 THR B CA 1
ATOM 1558 C C . THR B 1 24 ? -5.535 13.464 -43.219 1.00 15.64 23 THR B C 1
ATOM 1559 O O . THR B 1 24 ? -4.470 12.849 -43.093 1.00 16.66 23 THR B O 1
ATOM 1563 N N . PHE B 1 25 ? -6.541 13.362 -42.352 1.00 13.74 24 PHE B N 1
ATOM 1564 C CA . PHE B 1 25 ? -6.501 12.509 -41.167 1.00 13.00 24 PHE B CA 1
ATOM 1565 C C . PHE B 1 25 ? -6.333 11.041 -41.555 1.00 13.54 24 PHE B C 1
ATOM 1566 O O . PHE B 1 25 ? -5.512 10.316 -40.965 1.00 15.24 24 PHE B O 1
ATOM 1574 N N . ALA B 1 26 ? -7.102 10.595 -42.544 1.00 12.95 25 ALA B N 1
ATOM 1575 C CA . ALA B 1 26 ? -7.043 9.197 -42.959 1.00 11.93 25 ALA B CA 1
ATOM 1576 C C . ALA B 1 26 ? -5.657 8.832 -43.498 1.00 12.96 25 ALA B C 1
ATOM 1577 O O . ALA B 1 26 ? -5.145 7.733 -43.231 1.00 14.28 25 ALA B O 1
ATOM 1579 N N . LYS B 1 27 ? -5.060 9.745 -44.260 1.00 14.00 26 LYS B N 1
ATOM 1580 C CA . LYS B 1 27 ? -3.731 9.513 -44.829 1.00 13.33 26 LYS B CA 1
ATOM 1581 C C . LYS B 1 27 ? -2.659 9.454 -43.732 1.00 15.48 26 LYS B C 1
ATOM 1582 O O . LYS B 1 27 ? -1.711 8.665 -43.812 1.00 17.79 26 LYS B O 1
ATOM 1588 N N . LYS B 1 28 ? -2.829 10.265 -42.691 1.00 15.62 27 LYS B N 1
ATOM 1589 C CA . LYS B 1 28 ? -1.884 10.298 -41.581 1.00 13.80 27 LYS B CA 1
ATOM 1590 C C . LYS B 1 28 ? -1.899 9.007 -40.767 1.00 18.37 27 LYS B C 1
ATOM 1591 O O . LYS B 1 28 ? -0.843 8.510 -40.362 1.00 18.55 27 LYS B O 1
ATOM 1597 N N . HIS B 1 29 ? -3.093 8.456 -40.546 1.00 13.68 28 HIS B N 1
ATOM 1598 C CA . HIS B 1 29 ? -3.266 7.388 -39.568 1.00 13.06 28 HIS B CA 1
ATOM 1599 C C . HIS B 1 29 ? -3.416 5.964 -40.098 1.00 13.07 28 HIS B C 1
ATOM 1600 O O . HIS B 1 29 ? -3.282 5.006 -39.324 1.00 15.56 28 HIS B O 1
ATOM 1607 N N . PHE B 1 30 ? -3.713 5.822 -41.391 1.00 14.18 29 PHE B N 1
ATOM 1608 C CA . PHE B 1 30 ? -4.016 4.508 -41.971 1.00 14.35 29 PHE B CA 1
ATOM 1609 C C . PHE B 1 30 ? -3.260 4.248 -43.263 1.00 14.19 29 PHE B C 1
ATOM 1610 O O . PHE B 1 30 ? -2.757 5.173 -43.889 1.00 17.68 29 PHE B O 1
ATOM 1618 N N . LYS B 1 31 ? -3.184 2.982 -43.654 1.00 15.15 30 LYS B N 1
ATOM 1619 C CA . LYS B 1 31 ? -2.595 2.628 -44.948 1.00 16.43 30 LYS B CA 1
ATOM 1620 C C . LYS B 1 31 ? -3.507 3.087 -46.086 1.00 15.42 30 LYS B C 1
ATOM 1621 O O . LYS B 1 31 ? -4.722 3.141 -45.914 1.00 15.01 30 LYS B O 1
ATOM 1627 N N . PRO B 1 32 ? -2.929 3.417 -47.257 1.00 15.67 31 PRO B N 1
ATOM 1628 C CA . PRO B 1 32 ? -3.777 3.901 -48.350 1.00 14.53 31 PRO B CA 1
ATOM 1629 C C . PRO B 1 32 ? -4.873 2.905 -48.737 1.00 15.30 31 PRO B C 1
ATOM 1630 O O . PRO B 1 32 ? -5.992 3.317 -49.015 1.00 15.08 31 PRO B O 1
ATOM 1634 N N . THR B 1 33 ? -4.576 1.609 -48.730 1.00 13.13 32 THR B N 1
ATOM 1635 C CA . THR B 1 33 ? -5.593 0.626 -49.099 1.00 13.41 32 THR B CA 1
ATOM 1636 C C . THR B 1 33 ? -6.634 0.376 -48.001 1.00 11.56 32 THR B C 1
ATOM 1637 O O . THR B 1 33 ? -7.663 -0.256 -48.251 1.00 14.42 32 THR B O 1
ATOM 1641 N N . GLU B 1 34 ? -6.371 0.857 -46.787 1.00 11.09 33 GLU B N 1
ATOM 1642 C CA . GLU B 1 34 ? -7.358 0.781 -45.716 1.00 12.76 33 GLU B CA 1
ATOM 1643 C C . GLU B 1 34 ? -8.444 1.833 -45.857 1.00 13.35 33 GLU B C 1
ATOM 1644 O O . GLU B 1 34 ? -9.517 1.699 -45.260 1.00 14.92 33 GLU B O 1
ATOM 1650 N N . VAL B 1 35 ? -8.167 2.876 -46.637 1.00 12.44 34 VAL B N 1
ATOM 1651 C CA . VAL B 1 35 ? -9.068 4.020 -46.749 1.00 12.57 34 VAL B CA 1
ATOM 1652 C C . VAL B 1 35 ? -9.852 3.971 -48.052 1.00 12.66 34 VAL B C 1
ATOM 1653 O O . VAL B 1 35 ? -9.264 3.935 -49.132 1.00 14.43 34 VAL B O 1
ATOM 1657 N N . ILE B 1 36 ? -11.175 3.925 -47.950 1.00 12.03 35 ILE B N 1
ATOM 1658 C CA . ILE B 1 36 ? -12.018 4.009 -49.142 1.00 13.02 35 ILE B CA 1
ATOM 1659 C C . ILE B 1 36 ? -12.827 5.301 -49.111 1.00 11.62 35 ILE B C 1
ATOM 1660 O O . ILE B 1 36 ? -13.572 5.574 -48.156 1.00 12.11 35 ILE B O 1
ATOM 1665 N N . SER B 1 37 ? -12.644 6.099 -50.158 1.00 11.29 36 SER B N 1
ATOM 1666 C CA . SER B 1 37 ? -13.170 7.456 -50.223 1.00 10.68 36 SER B CA 1
ATOM 1667 C C . SER B 1 37 ? -14.343 7.551 -51.187 1.00 10.23 36 SER B C 1
ATOM 1668 O O . SER B 1 37 ? -14.281 7.043 -52.311 1.00 10.95 36 SER B O 1
ATOM 1671 N N . SER B 1 38 ? -15.416 8.208 -50.763 1.00 10.11 37 SER B N 1
ATOM 1672 C CA . SER B 1 38 ? -16.559 8.384 -51.658 1.00 10.28 37 SER B CA 1
ATOM 1673 C C . SER B 1 38 ? -16.213 9.253 -52.872 1.00 10.83 37 SER B C 1
ATOM 1674 O O . SER B 1 38 ? -16.684 8.984 -53.982 1.00 11.12 37 SER B O 1
ATOM 1677 N N . ASN B 1 39 ? -15.398 10.289 -52.679 1.00 10.76 38 ASN B N 1
ATOM 1678 C CA . ASN B 1 39 ? -14.995 11.116 -53.817 1.00 12.21 38 ASN B CA 1
ATOM 1679 C C . ASN B 1 39 ? -14.155 10.319 -54.817 1.00 10.84 38 ASN B C 1
ATOM 1680 O O . ASN B 1 39 ? -14.340 10.427 -56.035 1.00 11.19 38 ASN B O 1
ATOM 1685 N N . PHE B 1 40 ? -13.270 9.473 -54.297 1.00 11.41 39 PHE B N 1
ATOM 1686 C CA . PHE B 1 40 ? -12.479 8.608 -55.162 1.00 10.46 39 PHE B CA 1
ATOM 1687 C C . PHE B 1 40 ? -13.406 7.698 -55.964 1.00 11.23 39 PHE B C 1
ATOM 1688 O O . PHE B 1 40 ? -13.176 7.456 -57.154 1.00 11.50 39 PHE B O 1
ATOM 1696 N N . CYS B 1 41 ? -14.456 7.199 -55.318 1.00 11.03 40 CYS B N 1
ATOM 1697 C CA . CYS B 1 41 ? -15.420 6.349 -56.017 1.00 10.93 40 CYS B CA 1
ATOM 1698 C C . CYS B 1 41 ? -16.218 7.101 -57.085 1.00 10.33 40 CYS B C 1
ATOM 1699 O O . CYS B 1 41 ? -16.560 6.515 -58.119 1.00 10.78 40 CYS B O 1
ATOM 1702 N N . ARG B 1 42 ? -16.496 8.388 -56.856 1.00 11.28 41 ARG B N 1
ATOM 1703 C CA . ARG B 1 42 ? -17.086 9.216 -57.913 1.00 11.39 41 ARG B CA 1
ATOM 1704 C C . ARG B 1 42 ? -16.149 9.274 -59.123 1.00 11.23 41 ARG B C 1
ATOM 1705 O O . ARG B 1 42 ? -16.595 9.181 -60.275 1.00 12.21 41 ARG B O 1
ATOM 1713 N N . GLY B 1 43 ? -14.852 9.403 -58.864 1.00 11.91 42 GLY B N 1
ATOM 1714 C CA . GLY B 1 43 ? -13.860 9.351 -59.927 1.00 12.03 42 GLY B CA 1
ATOM 1715 C C . GLY B 1 43 ? -13.830 8.008 -60.630 1.00 11.69 42 GLY B C 1
ATOM 1716 O O . GLY B 1 43 ? -13.722 7.958 -61.870 1.00 13.05 42 GLY B O 1
ATOM 1717 N N . LEU B 1 44 ? -13.934 6.917 -59.869 1.00 10.78 43 LEU B N 1
ATOM 1718 C CA . LEU B 1 44 ? -13.889 5.572 -60.463 1.00 10.50 43 LEU B CA 1
ATOM 1719 C C . LEU B 1 44 ? -14.989 5.358 -61.487 1.00 11.15 43 LEU B C 1
ATOM 1720 O O . LEU B 1 44 ? -14.760 4.741 -62.538 1.00 11.12 43 LEU B O 1
ATOM 1725 N N . VAL B 1 45 ? -16.192 5.846 -61.193 1.00 12.72 44 VAL B N 1
ATOM 1726 C CA . VAL B 1 45 ? -17.331 5.577 -62.074 1.00 11.93 44 VAL B CA 1
ATOM 1727 C C . VAL B 1 45 ? -17.533 6.618 -63.187 1.00 12.63 44 VAL B C 1
ATOM 1728 O O . VAL B 1 45 ? -18.137 6.302 -64.221 1.00 14.29 44 VAL B O 1
ATOM 1732 N N . SER B 1 46 ? -17.016 7.833 -63.004 1.00 11.63 45 SER B N 1
ATOM 1733 C CA . SER B 1 46 ? -17.375 8.954 -63.895 1.00 11.74 45 SER B CA 1
ATOM 1734 C C . SER B 1 46 ? -16.223 9.811 -64.414 1.00 14.44 45 SER B C 1
ATOM 1735 O O . SER B 1 46 ? -16.460 10.714 -65.229 1.00 15.75 45 SER B O 1
ATOM 1738 N N . ASP B 1 47 ? -15.009 9.556 -63.927 1.00 11.79 46 ASP B N 1
ATOM 1739 C CA . ASP B 1 47 ? -13.821 10.392 -64.159 1.00 11.13 46 ASP B CA 1
ATOM 1740 C C . ASP B 1 47 ? -13.804 11.695 -63.356 1.00 14.95 46 ASP B C 1
ATOM 1741 O O . ASP B 1 47 ? -12.829 12.437 -63.421 1.00 19.56 46 ASP B O 1
ATOM 1746 N N . ASP B 1 48 ? -14.871 11.979 -62.613 1.00 12.83 47 ASP B N 1
ATOM 1747 C CA . ASP B 1 48 ? -15.023 13.288 -61.970 1.00 16.03 47 ASP B CA 1
ATOM 1748 C C . ASP B 1 48 ? -15.385 13.149 -60.489 1.00 13.36 47 ASP B C 1
ATOM 1749 O O . ASP B 1 48 ? -16.526 12.830 -60.162 1.00 16.16 47 ASP B O 1
ATOM 1754 N N . GLU B 1 49 ? -14.419 13.404 -59.604 1.00 13.18 48 GLU B N 1
ATOM 1755 C CA . GLU B 1 49 ? -14.671 13.308 -58.161 1.00 12.09 48 GLU B CA 1
ATOM 1756 C C . GLU B 1 49 ? -15.704 14.313 -57.660 1.00 16.63 48 GLU B C 1
ATOM 1757 O O . GLU B 1 49 ? -16.270 14.138 -56.580 1.00 16.02 48 GLU B O 1
ATOM 1763 N N . ASN B 1 50 ? -15.934 15.365 -58.436 1.00 15.70 49 ASN B N 1
ATOM 1764 C CA . ASN B 1 50 ? -16.822 16.450 -58.036 1.00 17.84 49 ASN B CA 1
ATOM 1765 C C . ASN B 1 50 ? -18.271 16.235 -58.473 1.00 18.04 49 ASN B C 1
ATOM 1766 O O . ASN B 1 50 ? -19.150 17.020 -58.125 1.00 19.64 49 ASN B O 1
ATOM 1771 N N . ASP B 1 51 ? -18.531 15.169 -59.226 1.00 14.32 50 ASP B N 1
ATOM 1772 C CA . ASP B 1 51 ? -19.840 14.994 -59.857 1.00 13.18 50 ASP B CA 1
ATOM 1773 C C . ASP B 1 51 ? -20.878 14.410 -58.895 1.00 16.62 50 ASP B C 1
ATOM 1774 O O . ASP B 1 51 ? -20.841 13.233 -58.567 1.00 14.93 50 ASP B O 1
ATOM 1779 N N . GLN B 1 52 ? -21.814 15.239 -58.445 1.00 14.30 51 GLN B N 1
ATOM 1780 C CA . GLN B 1 52 ? -22.831 14.793 -57.499 1.00 13.69 51 GLN B CA 1
ATOM 1781 C C . GLN B 1 52 ? -23.899 13.911 -58.126 1.00 14.13 51 GLN B C 1
ATOM 1782 O O . GLN B 1 52 ? -24.608 13.199 -57.418 1.00 14.70 51 GLN B O 1
ATOM 1788 N N . THR B 1 53 ? -24.014 13.950 -59.455 1.00 15.12 52 THR B N 1
ATOM 1789 C CA . THR B 1 53 ? -25.058 13.177 -60.114 1.00 16.02 52 THR B CA 1
ATOM 1790 C C . THR B 1 53 ? -24.735 11.692 -60.175 1.00 14.11 52 THR B C 1
ATOM 1791 O O . THR B 1 53 ? -25.620 10.885 -60.456 1.00 17.22 52 THR B O 1
ATOM 1795 N N . VAL B 1 54 ? -23.487 11.320 -59.879 1.00 14.35 53 VAL B N 1
ATOM 1796 C CA . VAL B 1 54 ? -23.107 9.900 -59.880 1.00 13.88 53 VAL B CA 1
ATOM 1797 C C . VAL B 1 54 ? -22.950 9.350 -58.468 1.00 13.41 53 VAL B C 1
ATOM 1798 O O . VAL B 1 54 ? -22.368 8.285 -58.262 1.00 13.59 53 VAL B O 1
ATOM 1802 N N . THR B 1 55 ? -23.502 10.076 -57.507 1.00 11.67 54 THR B N 1
ATOM 1803 C CA . THR B 1 55 ? -23.470 9.689 -56.097 1.00 11.76 54 THR B CA 1
ATOM 1804 C C . THR B 1 55 ? -23.980 8.273 -55.834 1.00 11.91 54 THR B C 1
ATOM 1805 O O . THR B 1 55 ? -23.367 7.516 -55.070 1.00 12.09 54 THR B O 1
ATOM 1809 N N . GLY B 1 56 ? -25.085 7.899 -56.475 1.00 14.64 55 GLY B N 1
ATOM 1810 C CA . GLY B 1 56 ? -25.658 6.586 -56.247 1.00 15.00 55 GLY B CA 1
ATOM 1811 C C . GLY B 1 56 ? -24.687 5.481 -56.630 1.00 13.23 55 GLY B C 1
ATOM 1812 O O . GLY B 1 56 ? -24.446 4.543 -55.862 1.00 14.05 55 GLY B O 1
ATOM 1813 N N . ALA B 1 57 ? -24.125 5.592 -57.830 1.00 14.14 56 ALA B N 1
ATOM 1814 C CA . ALA B 1 57 ? -23.173 4.598 -58.314 1.00 13.09 56 ALA B CA 1
ATOM 1815 C C . ALA B 1 57 ? -21.905 4.584 -57.467 1.00 10.95 56 ALA B C 1
ATOM 1816 O O . ALA B 1 57 ? -21.365 3.520 -57.167 1.00 12.11 56 ALA B O 1
ATOM 1818 N N . ALA B 1 58 ? -21.441 5.759 -57.065 1.00 12.69 57 ALA B N 1
ATOM 1819 C CA . ALA B 1 58 ? -20.226 5.862 -56.265 1.00 11.22 57 ALA B CA 1
ATOM 1820 C C . ALA B 1 58 ? -20.382 5.143 -54.935 1.00 11.76 57 ALA B C 1
ATOM 1821 O O . ALA B 1 58 ? -19.498 4.392 -54.521 1.00 11.27 57 ALA B O 1
ATOM 1823 N N . PHE B 1 59 ? -21.509 5.349 -54.265 1.00 11.08 58 PHE B N 1
ATOM 1824 C CA . PHE B 1 59 ? -21.706 4.697 -52.977 1.00 10.70 58 PHE B CA 1
ATOM 1825 C C . PHE B 1 59 ? -22.007 3.213 -53.135 1.00 9.07 58 PHE B C 1
ATOM 1826 O O . PHE B 1 59 ? -21.666 2.427 -52.251 1.00 10.89 58 PHE B O 1
ATOM 1834 N N . ASP B 1 60 ? -22.606 2.808 -54.257 1.00 11.78 59 ASP B N 1
ATOM 1835 C CA . ASP B 1 60 ? -22.776 1.375 -54.502 1.00 11.08 59 ASP B CA 1
ATOM 1836 C C . ASP B 1 60 ? -21.401 0.719 -54.574 1.00 10.41 59 ASP B C 1
ATOM 1837 O O . ASP B 1 60 ? -21.180 -0.349 -53.997 1.00 11.94 59 ASP B O 1
ATOM 1842 N N . VAL B 1 61 ? -20.477 1.359 -55.290 1.00 11.39 60 VAL B N 1
ATOM 1843 C CA . VAL B 1 61 ? -19.117 0.839 -55.397 1.00 11.18 60 VAL B CA 1
ATOM 1844 C C . VAL B 1 61 ? -18.408 0.842 -54.036 1.00 10.48 60 VAL B C 1
ATOM 1845 O O . VAL B 1 61 ? -17.788 -0.153 -53.656 1.00 11.62 60 VAL B O 1
ATOM 1849 N N . LEU B 1 62 ? -18.497 1.954 -53.304 1.00 11.11 61 LEU B N 1
ATOM 1850 C CA . LEU B 1 62 ? -17.862 2.054 -51.987 1.00 10.32 61 LEU B CA 1
ATOM 1851 C C . LEU B 1 62 ? -18.360 0.955 -51.050 1.00 11.60 61 LEU B C 1
ATOM 1852 O O . LEU B 1 62 ? -17.560 0.276 -50.391 1.00 11.15 61 LEU B O 1
ATOM 1857 N N . HIS B 1 63 ? -19.678 0.776 -50.985 1.00 10.90 62 HIS B N 1
ATOM 1858 C CA . HIS B 1 63 ? -20.249 -0.255 -50.125 1.00 11.26 62 HIS B CA 1
ATOM 1859 C C . HIS B 1 63 ? -19.775 -1.640 -50.538 1.00 9.83 62 HIS B C 1
ATOM 1860 O O . HIS B 1 63 ? -19.533 -2.497 -49.683 1.00 12.71 62 HIS B O 1
ATOM 1867 N N . TYR B 1 64 ? -19.660 -1.865 -51.844 1.00 10.53 63 TYR B N 1
ATOM 1868 C CA . TYR B 1 64 ? -19.212 -3.179 -52.312 1.00 11.23 63 TYR B CA 1
ATOM 1869 C C . TYR B 1 64 ? -17.771 -3.457 -51.872 1.00 10.29 63 TYR B C 1
ATOM 1870 O O . TYR B 1 64 ? -17.446 -4.560 -51.395 1.00 11.07 63 TYR B O 1
ATOM 1879 N N . ILE B 1 65 ? -16.911 -2.457 -52.015 1.00 11.21 64 ILE B N 1
ATOM 1880 C CA . ILE B 1 65 ? -15.535 -2.572 -51.556 1.00 11.13 64 ILE B CA 1
ATOM 1881 C C . ILE B 1 65 ? -15.457 -2.811 -50.044 1.00 11.02 64 ILE B C 1
ATOM 1882 O O . ILE B 1 65 ? -14.710 -3.686 -49.597 1.00 12.43 64 ILE B O 1
ATOM 1887 N N . VAL B 1 66 ? -16.232 -2.051 -49.266 1.00 11.15 65 VAL B N 1
ATOM 1888 C CA . VAL B 1 66 ? -16.275 -2.247 -47.815 1.00 12.74 65 VAL B CA 1
ATOM 1889 C C . VAL B 1 66 ? -16.658 -3.694 -47.495 1.00 12.21 65 VAL B C 1
ATOM 1890 O O . VAL B 1 66 ? -16.025 -4.343 -46.650 1.00 12.57 65 VAL B O 1
ATOM 1894 N N . SER B 1 67 ? -17.677 -4.210 -48.177 1.00 10.46 66 SER B N 1
ATOM 1895 C CA A SER B 1 67 ? -18.154 -5.570 -47.934 0.46 11.50 66 SER B CA 1
ATOM 1896 C CA B SER B 1 67 ? -18.145 -5.563 -47.904 0.54 12.08 66 SER B CA 1
ATOM 1897 C C . SER B 1 67 ? -17.063 -6.604 -48.196 1.00 12.36 66 SER B C 1
ATOM 1898 O O . SER B 1 67 ? -16.880 -7.538 -47.424 1.00 13.46 66 SER B O 1
ATOM 1903 N N . LYS B 1 68 ? -16.328 -6.432 -49.295 1.00 11.72 67 LYS B N 1
ATOM 1904 C CA . LYS B 1 68 ? -15.264 -7.387 -49.604 1.00 11.54 67 LYS B CA 1
ATOM 1905 C C . LYS B 1 68 ? -14.158 -7.342 -48.553 1.00 12.13 67 LYS B C 1
ATOM 1906 O O . LYS B 1 68 ? -13.662 -8.389 -48.119 1.00 13.17 67 LYS B O 1
ATOM 1912 N N . ARG B 1 69 ? -13.783 -6.141 -48.118 1.00 11.78 68 ARG B N 1
ATOM 1913 C CA . ARG B 1 69 ? -12.734 -6.010 -47.113 1.00 11.34 68 ARG B CA 1
ATOM 1914 C C . ARG B 1 69 ? -13.156 -6.648 -45.804 1.00 13.31 68 ARG B C 1
ATOM 1915 O O . ARG B 1 69 ? -12.378 -7.357 -45.172 1.00 13.28 68 ARG B O 1
ATOM 1923 N N . LEU B 1 70 ? -14.392 -6.401 -45.394 1.00 12.66 69 LEU B N 1
ATOM 1924 C CA . LEU B 1 70 ? -14.834 -6.946 -44.108 1.00 15.02 69 LEU B CA 1
ATOM 1925 C C . LEU B 1 70 ? -15.012 -8.466 -44.177 1.00 14.60 69 LEU B C 1
ATOM 1926 O O . LEU B 1 70 ? -14.763 -9.157 -43.181 1.00 18.59 69 LEU B O 1
ATOM 1931 N N . GLN B 1 71 ? -15.405 -8.989 -45.344 1.00 12.65 70 GLN B N 1
ATOM 1932 C CA . GLN B 1 71 ? -15.468 -10.443 -45.570 1.00 14.00 70 GLN B CA 1
ATOM 1933 C C . GLN B 1 71 ? -14.103 -11.065 -45.316 1.00 16.47 70 GLN B C 1
ATOM 1934 O O . GLN B 1 71 ? -13.997 -12.188 -44.806 1.00 19.13 70 GLN B O 1
ATOM 1940 N N . LEU B 1 72 ? -13.063 -10.344 -45.717 1.00 16.38 71 LEU B N 1
ATOM 1941 C CA . LEU B 1 72 ? -11.686 -10.816 -45.632 1.00 16.32 71 LEU B CA 1
ATOM 1942 C C . LEU B 1 72 ? -10.997 -10.418 -44.325 1.00 17.24 71 LEU B C 1
ATOM 1943 O O . LEU B 1 72 ? -9.802 -10.667 -44.145 1.00 20.99 71 LEU B O 1
ATOM 1948 N N . GLY B 1 73 ? -11.749 -9.794 -43.421 1.00 14.55 72 GLY B N 1
ATOM 1949 C CA . GLY B 1 73 ? -11.241 -9.424 -42.114 1.00 16.94 72 GLY B CA 1
ATOM 1950 C C . GLY B 1 73 ? -10.228 -8.297 -42.128 1.00 15.84 72 GLY B C 1
ATOM 1951 O O . GLY B 1 73 ? -9.307 -8.259 -41.300 1.00 20.40 72 GLY B O 1
ATOM 1952 N N . LYS B 1 74 ? -10.414 -7.348 -43.041 1.00 13.68 73 LYS B N 1
ATOM 1953 C CA . LYS B 1 74 ? -9.490 -6.224 -43.186 1.00 15.31 73 LYS B CA 1
ATOM 1954 C C . LYS B 1 74 ? -10.073 -4.925 -42.631 1.00 13.78 73 LYS B C 1
ATOM 1955 O O . LYS B 1 74 ? -11.186 -4.537 -42.998 1.00 14.76 73 LYS B O 1
ATOM 1961 N N . LEU B 1 75 ? -9.327 -4.275 -41.735 1.00 12.40 74 LEU B N 1
ATOM 1962 C CA . LEU B 1 75 ? -9.708 -2.964 -41.205 1.00 12.07 74 LEU B CA 1
ATOM 1963 C C . LEU B 1 75 ? -9.998 -2.011 -42.362 1.00 14.08 74 LEU B C 1
ATOM 1964 O O . LEU B 1 75 ? -9.257 -1.968 -43.342 1.00 13.29 74 LEU B O 1
ATOM 1969 N N . THR B 1 76 ? -11.068 -1.232 -42.235 1.00 12.16 75 THR B N 1
ATOM 1970 C CA . THR B 1 76 ? -11.503 -0.362 -43.322 1.00 11.69 75 THR B CA 1
ATOM 1971 C C . THR B 1 76 ? -11.937 0.971 -42.741 1.00 12.77 75 THR B C 1
ATOM 1972 O O . THR B 1 76 ? -12.609 1.008 -41.709 1.00 12.84 75 THR B O 1
ATOM 1976 N N . VAL B 1 77 ? -11.537 2.050 -43.405 1.00 11.21 76 VAL B N 1
ATOM 1977 C CA . VAL B 1 77 ? -11.876 3.409 -42.994 1.00 11.07 76 VAL B CA 1
ATOM 1978 C C . VAL B 1 77 ? -12.716 4.037 -44.108 1.00 11.57 76 VAL B C 1
ATOM 1979 O O . VAL B 1 77 ? -12.308 4.040 -45.276 1.00 12.64 76 VAL B O 1
ATOM 1983 N N . VAL B 1 78 ? -13.901 4.536 -43.761 1.00 11.71 77 VAL B N 1
ATOM 1984 C CA . VAL B 1 78 ? -14.764 5.197 -44.744 1.00 10.21 77 VAL B CA 1
ATOM 1985 C C . VAL B 1 78 ? -14.550 6.701 -44.707 1.00 12.12 77 VAL B C 1
ATOM 1986 O O . VAL B 1 78 ? -14.907 7.375 -43.736 1.00 12.95 77 VAL B O 1
ATOM 1990 N N . ASP B 1 79 ? -13.932 7.217 -45.761 1.00 11.17 78 ASP B N 1
ATOM 1991 C CA . ASP B 1 79 ? -13.701 8.646 -45.903 1.00 11.76 78 ASP B CA 1
ATOM 1992 C C . ASP B 1 79 ? -14.823 9.241 -46.751 1.00 10.71 78 ASP B C 1
ATOM 1993 O O . ASP B 1 79 ? -14.739 9.297 -47.980 1.00 11.91 78 ASP B O 1
ATOM 1998 N N . ALA B 1 80 ? -15.891 9.641 -46.069 1.00 11.04 79 ALA B N 1
ATOM 1999 C CA . ALA B 1 80 ? -17.028 10.339 -46.662 1.00 10.11 79 ALA B CA 1
ATOM 2000 C C . ALA B 1 80 ? -17.543 11.220 -45.534 1.00 12.29 79 ALA B C 1
ATOM 2001 O O . ALA B 1 80 ? -17.065 11.114 -44.395 1.00 12.30 79 ALA B O 1
ATOM 2003 N N . THR B 1 81 ? -18.499 12.100 -45.816 1.00 10.64 80 THR B N 1
ATOM 2004 C CA . THR B 1 81 ? -18.974 12.984 -44.746 1.00 10.88 80 THR B CA 1
ATOM 2005 C C . THR B 1 81 ? -19.712 12.226 -43.645 1.00 8.94 80 THR B C 1
ATOM 2006 O O . THR B 1 81 ? -19.512 12.507 -42.459 1.00 10.14 80 THR B O 1
ATOM 2010 N N . ASN B 1 82 ? -20.559 11.277 -44.024 1.00 10.31 81 ASN B N 1
ATOM 2011 C CA . ASN B 1 82 ? -21.277 10.460 -43.053 1.00 10.33 81 ASN B CA 1
ATOM 2012 C C . ASN B 1 82 ? -22.086 11.263 -42.042 1.00 9.70 81 ASN B C 1
ATOM 2013 O O . ASN B 1 82 ? -22.280 10.819 -40.896 1.00 11.91 81 ASN B O 1
ATOM 2018 N N . VAL B 1 83 ? -22.560 12.433 -42.470 1.00 10.88 82 VAL B N 1
ATOM 2019 C CA . VAL B 1 83 ? -23.288 13.320 -41.558 1.00 10.78 82 VAL B CA 1
ATOM 2020 C C . VAL B 1 83 ? -24.794 13.075 -41.558 1.00 12.96 82 VAL B C 1
ATOM 2021 O O . VAL B 1 83 ? -25.506 13.613 -40.702 1.00 13.78 82 VAL B O 1
ATOM 2025 N N . GLN B 1 84 ? -25.273 12.277 -42.510 1.00 12.78 83 GLN B N 1
ATOM 2026 C CA . GLN B 1 84 ? -26.669 11.849 -42.536 1.00 12.25 83 GLN B CA 1
ATOM 2027 C C . GLN B 1 84 ? -26.793 10.436 -41.972 1.00 13.95 83 GLN B C 1
ATOM 2028 O O . GLN B 1 84 ? -26.000 9.552 -42.312 1.00 13.26 83 GLN B O 1
ATOM 2034 N N . GLU B 1 85 ? -27.779 10.213 -41.105 1.00 13.59 84 GLU B N 1
ATOM 2035 C CA . GLU B 1 85 ? -28.041 8.873 -40.593 1.00 12.66 84 GLU B CA 1
ATOM 2036 C C . GLU B 1 85 ? -28.253 7.868 -41.721 1.00 13.00 84 GLU B C 1
ATOM 2037 O O . GLU B 1 85 ? -27.827 6.713 -41.626 1.00 14.87 84 GLU B O 1
ATOM 2043 N N . SER B 1 86 ? -28.893 8.316 -42.799 1.00 14.62 85 SER B N 1
ATOM 2044 C CA . SER B 1 86 ? -29.163 7.439 -43.934 1.00 15.59 85 SER B CA 1
ATOM 2045 C C . SER B 1 86 ? -27.892 6.986 -44.644 1.00 14.36 85 SER B C 1
ATOM 2046 O O . SER B 1 86 ? -27.905 5.958 -45.331 1.00 15.72 85 SER B O 1
ATOM 2049 N N . ALA B 1 87 ? -26.810 7.744 -44.486 1.00 13.25 86 ALA B N 1
ATOM 2050 C CA . ALA B 1 87 ? -25.506 7.333 -45.021 1.00 11.76 86 ALA B CA 1
ATOM 2051 C C . ALA B 1 87 ? -24.816 6.330 -44.095 1.00 13.11 86 ALA B C 1
ATOM 2052 O O . ALA B 1 87 ? -24.152 5.396 -44.543 1.00 13.47 86 ALA B O 1
ATOM 2054 N N . ARG B 1 88 ? -24.951 6.535 -42.791 1.00 11.63 87 ARG B N 1
ATOM 2055 C CA . ARG B 1 88 ? -24.313 5.644 -41.831 1.00 12.05 87 ARG B CA 1
ATOM 2056 C C . ARG B 1 88 ? -24.985 4.281 -41.740 1.00 12.49 87 ARG B C 1
ATOM 2057 O O . ARG B 1 88 ? -24.323 3.278 -41.502 1.00 13.48 87 ARG B O 1
ATOM 2065 N N . LYS B 1 89 ? -26.303 4.255 -41.909 1.00 12.65 88 LYS B N 1
ATOM 2066 C CA . LYS B 1 89 ? -27.086 3.038 -41.715 1.00 14.41 88 LYS B CA 1
ATOM 2067 C C . LYS B 1 89 ? -26.586 1.829 -42.536 1.00 11.92 88 LYS B C 1
ATOM 2068 O O . LYS B 1 89 ? -26.374 0.756 -41.969 1.00 13.53 88 LYS B O 1
ATOM 2074 N N . PRO B 1 90 ? -26.375 1.997 -43.857 1.00 13.36 89 PRO B N 1
ATOM 2075 C CA . PRO B 1 90 ? -25.883 0.829 -44.608 1.00 13.46 89 PRO B CA 1
ATOM 2076 C C . PRO B 1 90 ? -24.489 0.377 -44.190 1.00 14.07 89 PRO B C 1
ATOM 2077 O O . PRO B 1 90 ? -24.177 -0.806 -44.297 1.00 14.56 89 PRO B O 1
ATOM 2081 N N . LEU B 1 91 ? -23.660 1.291 -43.709 1.00 13.20 90 LEU B N 1
ATOM 2082 C CA . LEU B 1 91 ? -22.329 0.907 -43.252 1.00 13.16 90 LEU B CA 1
ATOM 2083 C C . LEU B 1 91 ? -22.408 0.053 -41.987 1.00 14.45 90 LEU B C 1
ATOM 2084 O O . LEU B 1 91 ? -21.703 -0.954 -41.860 1.00 14.18 90 LEU B O 1
ATOM 2089 N N . ILE B 1 92 ? -23.272 0.449 -41.054 1.00 12.70 91 ILE B N 1
ATOM 2090 C CA . ILE B 1 92 ? -23.496 -0.333 -39.844 1.00 14.77 91 ILE B CA 1
ATOM 2091 C C . ILE B 1 92 ? -24.012 -1.720 -40.232 1.00 16.25 91 ILE B C 1
ATOM 2092 O O . ILE B 1 92 ? -23.583 -2.727 -39.664 1.00 16.31 91 ILE B O 1
ATOM 2097 N N . GLU B 1 93 ? -24.902 -1.779 -41.220 1.00 14.06 92 GLU B N 1
ATOM 2098 C CA . GLU B 1 93 ? -25.450 -3.068 -41.660 1.00 13.74 92 GLU B CA 1
ATOM 2099 C C . GLU B 1 93 ? -24.369 -3.986 -42.239 1.00 18.35 92 GLU B C 1
ATOM 2100 O O . GLU B 1 93 ? -24.358 -5.181 -41.952 1.00 17.95 92 GLU B O 1
ATOM 2106 N N . ILE B 1 94 ? -23.456 -3.435 -43.044 1.00 14.04 93 ILE B N 1
ATOM 2107 C CA . ILE B 1 94 ? -22.365 -4.255 -43.584 1.00 13.36 93 ILE B CA 1
ATOM 2108 C C . ILE B 1 94 ? -21.466 -4.787 -42.464 1.00 15.70 93 ILE B C 1
ATOM 2109 O O . ILE B 1 94 ? -21.106 -5.970 -42.443 1.00 14.99 93 ILE B O 1
ATOM 2114 N N . ALA B 1 95 ? -21.118 -3.923 -41.516 1.00 13.95 94 ALA B N 1
ATOM 2115 C CA . ALA B 1 95 ? -20.324 -4.348 -40.369 1.00 13.98 94 ALA B CA 1
ATOM 2116 C C . ALA B 1 95 ? -21.018 -5.472 -39.604 1.00 16.41 94 ALA B C 1
ATOM 2117 O O . ALA B 1 95 ? -20.366 -6.424 -39.180 1.00 17.13 94 ALA B O 1
ATOM 2119 N N . LYS B 1 96 ? -22.337 -5.360 -39.443 1.00 15.41 95 LYS B N 1
ATOM 2120 C CA . LYS B 1 96 ? -23.103 -6.380 -38.719 1.00 20.49 95 LYS B CA 1
ATOM 2121 C C . LYS B 1 96 ? -23.064 -7.717 -39.451 1.00 19.82 95 LYS B C 1
ATOM 2122 O O . LYS B 1 96 ? -22.935 -8.779 -38.823 1.00 21.48 95 LYS B O 1
ATOM 2128 N N . ASP B 1 97 ? -23.173 -7.668 -40.777 1.00 17.68 96 ASP B N 1
ATOM 2129 C CA . ASP B 1 97 ? -23.153 -8.880 -41.602 1.00 19.21 96 ASP B CA 1
ATOM 2130 C C . ASP B 1 97 ? -21.868 -9.681 -41.426 1.00 21.76 96 ASP B C 1
ATOM 2131 O O . ASP B 1 97 ? -21.874 -10.912 -41.510 1.00 25.09 96 ASP B O 1
ATOM 2136 N N . TYR B 1 98 ? -20.765 -8.988 -41.176 1.00 18.63 97 TYR B N 1
ATOM 2137 C CA . TYR B 1 98 ? -19.464 -9.641 -41.139 1.00 18.24 97 TYR B CA 1
ATOM 2138 C C . TYR B 1 98 ? -18.796 -9.596 -39.769 1.00 18.10 97 TYR B C 1
ATOM 2139 O O . TYR B 1 98 ? -17.581 -9.794 -39.652 1.00 23.27 97 TYR B O 1
ATOM 2148 N N . HIS B 1 99 ? -19.607 -9.337 -38.743 1.00 20.75 98 HIS B N 1
ATOM 2149 C CA . HIS B 1 99 ? -19.174 -9.383 -37.343 1.00 19.76 98 HIS B CA 1
ATOM 2150 C C . HIS B 1 99 ? -18.010 -8.444 -37.067 1.00 21.48 98 HIS B C 1
ATOM 2151 O O . HIS B 1 99 ? -17.048 -8.785 -36.375 1.00 27.29 98 HIS B O 1
ATOM 2158 N N . CYS B 1 100 ? -18.123 -7.244 -37.621 1.00 17.13 99 CYS B N 1
ATOM 2159 C CA A CYS B 1 100 ? -17.077 -6.247 -37.458 0.36 12.03 99 CYS B CA 1
ATOM 2160 C CA B CYS B 1 100 ? -17.098 -6.226 -37.520 0.64 18.73 99 CYS B CA 1
ATOM 2161 C C . CYS B 1 100 ? -17.555 -5.107 -36.578 1.00 15.85 99 CYS B C 1
ATOM 2162 O O . CYS B 1 100 ? -18.741 -4.807 -36.512 1.00 22.59 99 CYS B O 1
ATOM 2167 N N . PHE B 1 101 ? -16.600 -4.492 -35.888 1.00 17.83 100 PHE B N 1
ATOM 2168 C CA A PHE B 1 101 ? -16.906 -3.431 -34.932 0.56 14.10 100 PHE B CA 1
ATOM 2169 C CA B PHE B 1 101 ? -16.802 -3.434 -34.900 0.44 20.61 100 PHE B CA 1
ATOM 2170 C C . PHE B 1 101 ? -16.902 -2.060 -35.578 1.00 16.33 100 PHE B C 1
ATOM 2171 O O . PHE B 1 101 ? -15.889 -1.583 -36.065 1.00 17.69 100 PHE B O 1
ATOM 2186 N N . PRO B 1 102 ? -18.079 -1.400 -35.582 1.00 13.91 101 PRO B N 1
ATOM 2187 C CA . PRO B 1 102 ? -18.108 -0.043 -36.130 1.00 14.22 101 PRO B CA 1
ATOM 2188 C C . PRO B 1 102 ? -17.597 0.984 -35.123 1.00 13.65 101 PRO B C 1
ATOM 2189 O O . PRO B 1 102 ? -17.975 0.955 -33.934 1.00 13.83 101 PRO B O 1
ATOM 2193 N N . VAL B 1 103 ? -16.760 1.895 -35.610 1.00 12.04 102 VAL B N 1
ATOM 2194 C CA . VAL B 1 103 ? -16.150 2.943 -34.795 1.00 11.28 102 VAL B CA 1
ATOM 2195 C C . VAL B 1 103 ? -16.490 4.277 -35.444 1.00 12.72 102 VAL B C 1
ATOM 2196 O O . VAL B 1 103 ? -16.334 4.428 -36.658 1.00 14.00 102 VAL B O 1
ATOM 2200 N N . ALA B 1 104 ? -16.966 5.241 -34.661 1.00 10.76 103 ALA B N 1
ATOM 2201 C CA . ALA B 1 104 ? -17.217 6.586 -35.172 1.00 10.83 103 ALA B CA 1
ATOM 2202 C C . ALA B 1 104 ? -16.115 7.532 -34.720 1.00 12.49 103 ALA B C 1
ATOM 2203 O O . ALA B 1 104 ? -15.764 7.555 -33.532 1.00 12.84 103 ALA B O 1
ATOM 2205 N N . VAL B 1 105 ? -15.575 8.310 -35.660 1.00 10.74 104 VAL B N 1
ATOM 2206 C CA . VAL B 1 105 ? -14.627 9.371 -35.348 1.00 10.35 104 VAL B CA 1
ATOM 2207 C C . VAL B 1 105 ? -15.210 10.662 -35.914 1.00 11.38 104 VAL B C 1
ATOM 2208 O O . VAL B 1 105 ? -15.302 10.822 -37.142 1.00 12.01 104 VAL B O 1
ATOM 2212 N N . VAL B 1 106 ? -15.647 11.551 -35.020 1.00 11.13 105 VAL B N 1
ATOM 2213 C CA . VAL B 1 106 ? -16.371 12.762 -35.408 1.00 10.96 105 VAL B CA 1
ATOM 2214 C C . VAL B 1 106 ? -15.482 13.988 -35.330 1.00 12.67 105 VAL B C 1
ATOM 2215 O O . VAL B 1 106 ? -14.839 14.240 -34.303 1.00 12.84 105 VAL B O 1
ATOM 2219 N N . PHE B 1 107 ? -15.464 14.762 -36.412 1.00 11.45 106 PHE B N 1
ATOM 2220 C CA . PHE B 1 107 ? -14.705 16.002 -36.477 1.00 11.17 106 PHE B CA 1
ATOM 2221 C C . PHE B 1 107 ? -15.632 17.137 -36.091 1.00 11.94 106 PHE B C 1
ATOM 2222 O O . PHE B 1 107 ? -16.223 17.803 -36.949 1.00 13.61 106 PHE B O 1
ATOM 2230 N N . ASN B 1 108 ? -15.781 17.318 -34.780 1.00 11.91 107 ASN B N 1
ATOM 2231 C CA . ASN B 1 108 ? -16.661 18.350 -34.242 1.00 12.46 107 ASN B CA 1
ATOM 2232 C C . ASN B 1 108 ? -15.950 19.701 -34.187 1.00 14.06 107 ASN B C 1
ATOM 2233 O O . ASN B 1 108 ? -15.658 20.239 -33.109 1.00 15.21 107 ASN B O 1
ATOM 2238 N N . LEU B 1 109 ? -15.675 20.235 -35.371 1.00 14.47 108 LEU B N 1
ATOM 2239 C CA . LEU B 1 109 ? -14.961 21.490 -35.542 1.00 15.51 108 LEU B CA 1
ATOM 2240 C C . LEU B 1 109 ? -15.925 22.636 -35.850 1.00 17.69 108 LEU B C 1
ATOM 2241 O O . LEU B 1 109 ? -16.995 22.417 -36.423 1.00 15.44 108 LEU B O 1
ATOM 2246 N N . PRO B 1 110 ? -15.553 23.867 -35.475 1.00 18.04 109 PRO B N 1
ATOM 2247 C CA . PRO B 1 110 ? -16.444 24.987 -35.794 1.00 18.46 109 PRO B CA 1
ATOM 2248 C C . PRO B 1 110 ? -16.615 25.132 -37.295 1.00 16.50 109 PRO B C 1
ATOM 2249 O O . PRO B 1 110 ? -15.674 24.879 -38.059 1.00 18.18 109 PRO B O 1
ATOM 2253 N N . GLU B 1 111 ? -17.816 25.518 -37.715 1.00 14.26 110 GLU B N 1
ATOM 2254 C CA . GLU B 1 111 ? -18.083 25.762 -39.125 1.00 15.58 110 GLU B CA 1
ATOM 2255 C C . GLU B 1 111 ? -17.050 26.696 -39.746 1.00 15.52 110 GLU B C 1
ATOM 2256 O O . GLU B 1 111 ? -16.622 26.490 -40.881 1.00 16.70 110 GLU B O 1
ATOM 2262 N N . LYS B 1 112 ? -16.648 27.716 -38.990 1.00 18.01 111 LYS B N 1
ATOM 2263 C CA . LYS B 1 112 ? -15.712 28.716 -39.497 1.00 18.59 111 LYS B CA 1
ATOM 2264 C C . LYS B 1 112 ? -14.389 28.111 -39.961 1.00 17.04 111 LYS B C 1
ATOM 2265 O O . LYS B 1 112 ? -13.834 28.533 -40.980 1.00 19.87 111 LYS B O 1
ATOM 2271 N N . VAL B 1 113 ? -13.898 27.112 -39.226 1.00 18.44 112 VAL B N 1
ATOM 2272 C CA . VAL B 1 113 ? -12.644 26.457 -39.589 1.00 19.13 112 VAL B CA 1
ATOM 2273 C C . VAL B 1 113 ? -12.799 25.743 -40.932 1.00 18.09 112 VAL B C 1
ATOM 2274 O O . VAL B 1 113 ? -11.944 25.843 -41.812 1.00 17.97 112 VAL B O 1
ATOM 2278 N N . CYS B 1 114 ? -13.903 25.026 -41.091 1.00 14.79 113 CYS B N 1
ATOM 2279 C CA . CYS B 1 114 ? -14.152 24.319 -42.351 1.00 15.53 113 CYS B CA 1
ATOM 2280 C C . CYS B 1 114 ? -14.349 25.277 -43.524 1.00 14.05 113 CYS B C 1
ATOM 2281 O O . CYS B 1 114 ? -13.856 25.031 -44.624 1.00 15.32 113 CYS B O 1
ATOM 2284 N N . GLN B 1 115 ? -15.059 26.379 -43.287 1.00 15.31 114 GLN B N 1
ATOM 2285 C CA . GLN B 1 115 ? -15.275 27.356 -44.357 1.00 16.70 114 GLN B CA 1
ATOM 2286 C C . GLN B 1 115 ? -13.959 27.990 -44.799 1.00 14.85 114 GLN B C 1
ATOM 2287 O O . GLN B 1 115 ? -13.739 28.207 -45.996 1.00 17.39 114 GLN B O 1
ATOM 2293 N N . GLU B 1 116 ? -13.100 28.298 -43.828 1.00 17.92 115 GLU B N 1
ATOM 2294 C CA . GLU B 1 116 ? -11.804 28.897 -44.129 1.00 20.53 115 GLU B CA 1
ATOM 2295 C C . GLU B 1 116 ? -10.939 27.955 -44.950 1.00 20.16 115 GLU B C 1
ATOM 2296 O O . GLU B 1 116 ? -10.354 28.350 -45.958 1.00 22.33 115 GLU B O 1
ATOM 2302 N N . ARG B 1 117 ? -10.875 26.697 -44.530 1.00 17.64 116 ARG B N 1
ATOM 2303 C CA . ARG B 1 117 ? -10.121 25.702 -45.278 1.00 16.63 116 ARG B CA 1
ATOM 2304 C C . ARG B 1 117 ? -10.647 25.532 -46.699 1.00 18.32 116 ARG B C 1
ATOM 2305 O O . ARG B 1 117 ? -9.880 25.497 -47.657 1.00 21.34 116 ARG B O 1
ATOM 2313 N N . ASN B 1 118 ? -11.965 25.455 -46.831 1.00 18.46 117 ASN B N 1
ATOM 2314 C CA . ASN B 1 118 ? -12.609 25.352 -48.136 1.00 15.64 117 ASN B CA 1
ATOM 2315 C C . ASN B 1 118 ? -12.273 26.529 -49.044 1.00 17.35 117 ASN B C 1
ATOM 2316 O O . ASN B 1 118 ? -12.012 26.337 -50.227 1.00 18.23 117 ASN B O 1
ATOM 2321 N N . LYS B 1 119 ? -12.261 27.734 -48.475 1.00 18.94 118 LYS B N 1
ATOM 2322 C CA A LYS B 1 119 ? -11.965 28.953 -49.226 0.39 23.41 118 LYS B CA 1
ATOM 2323 C CA B LYS B 1 119 ? -11.982 28.940 -49.250 0.61 22.19 118 LYS B CA 1
ATOM 2324 C C . LYS B 1 119 ? -10.581 28.904 -49.858 1.00 24.30 118 LYS B C 1
ATOM 2325 O O . LYS B 1 119 ? -10.361 29.426 -50.958 1.00 24.00 118 LYS B O 1
ATOM 2336 N N . ASN B 1 120 ? -9.650 28.272 -49.149 1.00 26.83 119 ASN B N 1
ATOM 2337 C CA . ASN B 1 120 ? -8.248 28.243 -49.552 1.00 28.04 119 ASN B CA 1
ATOM 2338 C C . ASN B 1 120 ? -7.830 27.007 -50.339 1.00 39.80 119 ASN B C 1
ATOM 2339 O O . ASN B 1 120 ? -6.663 26.877 -50.713 1.00 38.40 119 ASN B O 1
ATOM 2344 N N . ARG B 1 121 ? -8.775 26.105 -50.591 1.00 28.58 120 ARG B N 1
ATOM 2345 C CA . ARG B 1 121 ? -8.479 24.879 -51.331 1.00 35.93 120 ARG B CA 1
ATOM 2346 C C . ARG B 1 121 ? -8.316 25.111 -52.820 1.00 31.72 120 ARG B C 1
ATOM 2347 O O . ARG B 1 121 ? -9.062 25.882 -53.423 1.00 30.45 120 ARG B O 1
ATOM 2355 N N . THR B 1 122 ? -7.355 24.402 -53.406 1.00 28.07 121 THR B N 1
ATOM 2356 C CA . THR B 1 122 ? -7.092 24.470 -54.834 1.00 38.11 121 THR B CA 1
ATOM 2357 C C . THR B 1 122 ? -7.519 23.182 -55.537 1.00 41.12 121 THR B C 1
ATOM 2358 O O . THR B 1 122 ? -7.640 23.150 -56.762 1.00 42.89 121 THR B O 1
ATOM 2362 N N . ASP B 1 123 ? -7.749 22.125 -54.761 1.00 28.59 122 ASP B N 1
ATOM 2363 C CA . ASP B 1 123 ? -8.111 20.829 -55.332 1.00 27.64 122 ASP B CA 1
ATOM 2364 C C . ASP B 1 123 ? -9.598 20.720 -55.696 1.00 25.60 122 ASP B C 1
ATOM 2365 O O . ASP B 1 123 ? -9.949 20.373 -56.828 1.00 26.93 122 ASP B O 1
ATOM 2370 N N . ARG B 1 124 ? -10.461 21.034 -54.736 1.00 23.45 123 ARG B N 1
ATOM 2371 C CA . ARG B 1 124 ? -11.905 20.943 -54.916 1.00 18.56 123 ARG B CA 1
ATOM 2372 C C . ARG B 1 124 ? -12.537 21.790 -53.823 1.00 20.76 123 ARG B C 1
ATOM 2373 O O . ARG B 1 124 ? -12.032 21.828 -52.702 1.00 21.39 123 ARG B O 1
ATOM 2381 N N . GLN B 1 125 ? -13.627 22.477 -54.150 1.00 18.19 124 GLN B N 1
ATOM 2382 C CA . GLN B 1 125 ? -14.345 23.299 -53.184 1.00 16.40 124 GLN B CA 1
ATOM 2383 C C . GLN B 1 125 ? -15.828 23.012 -53.273 1.00 17.63 124 GLN B C 1
ATOM 2384 O O . GLN B 1 125 ? -16.314 22.522 -54.297 1.00 19.90 124 GLN B O 1
ATOM 2390 N N . VAL B 1 126 ? -16.545 23.333 -52.200 1.00 14.39 125 VAL B N 1
ATOM 2391 C CA . VAL B 1 126 ? -18.000 23.312 -52.207 1.00 12.96 125 VAL B CA 1
ATOM 2392 C C . VAL B 1 126 ? -18.525 24.709 -51.866 1.00 15.82 125 VAL B C 1
ATOM 2393 O O . VAL B 1 126 ? -17.773 25.574 -51.401 1.00 16.47 125 VAL B O 1
ATOM 2397 N N . GLU B 1 127 ? -19.809 24.939 -52.110 1.00 14.08 126 GLU B N 1
ATOM 2398 C CA . GLU B 1 127 ? -20.410 26.228 -51.780 1.00 13.59 126 GLU B CA 1
ATOM 2399 C C . GLU B 1 127 ? -20.583 26.367 -50.266 1.00 14.01 126 GLU B C 1
ATOM 2400 O O . GLU B 1 127 ? -20.667 25.371 -49.540 1.00 14.37 126 GLU B O 1
ATOM 2406 N N . GLU B 1 128 ? -20.639 27.602 -49.780 1.00 14.10 127 GLU B N 1
ATOM 2407 C CA . GLU B 1 128 ? -20.727 27.839 -48.342 1.00 13.39 127 GLU B CA 1
ATOM 2408 C C . GLU B 1 128 ? -21.947 27.193 -47.693 1.00 13.02 127 GLU B C 1
ATOM 2409 O O . GLU B 1 128 ? -21.863 26.699 -46.564 1.00 13.73 127 GLU B O 1
ATOM 2415 N N . TYR B 1 129 ? -23.080 27.182 -48.396 1.00 13.18 128 TYR B N 1
ATOM 2416 C CA . TYR B 1 129 ? -24.281 26.590 -47.809 1.00 12.71 128 TYR B CA 1
ATOM 2417 C C . TYR B 1 129 ? -24.090 25.104 -47.513 1.00 12.22 128 TYR B C 1
ATOM 2418 O O . TYR B 1 129 ? -24.706 24.571 -46.601 1.00 13.80 128 TYR B O 1
ATOM 2427 N N . VAL B 1 130 ? -23.237 24.450 -48.296 1.00 12.41 129 VAL B N 1
ATOM 2428 C CA . VAL B 1 130 ? -22.997 23.015 -48.123 1.00 11.58 129 VAL B CA 1
ATOM 2429 C C . VAL B 1 130 ? -22.306 22.740 -46.782 1.00 11.61 129 VAL B C 1
ATOM 2430 O O . VAL B 1 130 ? -22.711 21.849 -46.032 1.00 11.91 129 VAL B O 1
ATOM 2434 N N . ILE B 1 131 ? -21.284 23.528 -46.467 1.00 12.84 130 ILE B N 1
ATOM 2435 C CA . ILE B 1 131 ? -20.563 23.384 -45.202 1.00 12.37 130 ILE B CA 1
ATOM 2436 C C . ILE B 1 131 ? -21.414 23.771 -43.994 1.00 12.89 130 ILE B C 1
ATOM 2437 O O . ILE B 1 131 ? -21.314 23.146 -42.950 1.00 13.49 130 ILE B O 1
ATOM 2442 N N . ARG B 1 132 ? -22.254 24.793 -44.142 1.00 12.84 131 ARG B N 1
ATOM 2443 C CA A ARG B 1 132 ? -23.197 25.144 -43.084 0.50 14.10 131 ARG B CA 1
ATOM 2444 C CA B ARG B 1 132 ? -23.212 25.150 -43.105 0.50 12.82 131 ARG B CA 1
ATOM 2445 C C . ARG B 1 132 ? -24.110 23.957 -42.783 1.00 12.32 131 ARG B C 1
ATOM 2446 O O . ARG B 1 132 ? -24.298 23.590 -41.618 1.00 14.52 131 ARG B O 1
ATOM 2461 N N . LYS B 1 133 ? -24.647 23.335 -43.830 1.00 13.39 132 LYS B N 1
ATOM 2462 C CA . LYS B 1 133 ? -25.519 22.183 -43.654 1.00 12.41 132 LYS B CA 1
ATOM 2463 C C . LYS B 1 133 ? -24.763 21.003 -43.037 1.00 13.14 132 LYS B C 1
ATOM 2464 O O . LYS B 1 133 ? -25.241 20.389 -42.085 1.00 13.71 132 LYS B O 1
ATOM 2470 N N . HIS B 1 134 ? -23.590 20.677 -43.582 1.00 12.24 133 HIS B N 1
ATOM 2471 C CA . HIS B 1 134 ? -22.826 19.542 -43.047 1.00 12.79 133 HIS B CA 1
ATOM 2472 C C . HIS B 1 134 ? -22.527 19.708 -41.570 1.00 11.97 133 HIS B C 1
ATOM 2473 O O . HIS B 1 134 ? -22.582 18.740 -40.811 1.00 12.65 133 HIS B O 1
ATOM 2480 N N . THR B 1 135 ? -22.165 20.923 -41.169 1.00 11.37 134 THR B N 1
ATOM 2481 C CA . THR B 1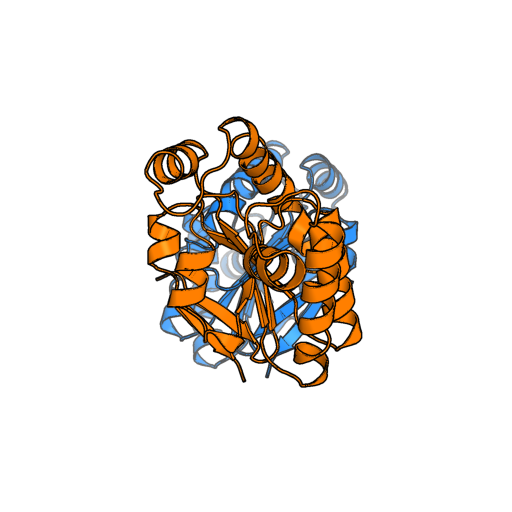 135 ? -21.789 21.155 -39.780 1.00 11.96 134 THR B CA 1
ATOM 2482 C C . THR B 1 135 ? -22.997 20.976 -38.864 1.00 12.93 134 THR B C 1
ATOM 2483 O O . THR B 1 135 ? -22.904 20.345 -37.807 1.00 12.79 134 THR B O 1
ATOM 2487 N N . GLN B 1 136 ? -24.142 21.510 -39.283 1.00 13.47 135 GLN B N 1
ATOM 2488 C CA . GLN B 1 136 ? -25.381 21.317 -38.529 1.00 14.85 135 GLN B CA 1
ATOM 2489 C C . GLN B 1 136 ? -25.751 19.839 -38.406 1.00 14.03 135 GLN B C 1
ATOM 2490 O O . GLN B 1 136 ? -26.151 19.367 -37.333 1.00 14.68 135 GLN B O 1
ATOM 2496 N N . GLN B 1 137 ? -25.619 19.107 -39.509 1.00 12.02 136 GLN B N 1
ATOM 2497 C CA . GLN B 1 137 ? -25.950 17.682 -39.516 1.00 11.23 136 GLN B CA 1
ATOM 2498 C C . GLN B 1 137 ? -24.994 16.864 -38.651 1.00 12.26 136 GLN B C 1
ATOM 2499 O O . GLN B 1 137 ? -25.413 15.933 -37.954 1.00 13.07 136 GLN B O 1
ATOM 2505 N N . MET B 1 138 ? -23.712 17.205 -38.711 1.00 12.50 137 MET B N 1
ATOM 2506 C CA . MET B 1 138 ? -22.715 16.567 -37.859 1.00 12.24 137 MET B CA 1
ATOM 2507 C C . MET B 1 138 ? -23.061 16.771 -36.381 1.00 12.43 137 MET B C 1
ATOM 2508 O O . MET B 1 138 ? -23.035 15.830 -35.582 1.00 12.96 137 MET B O 1
ATOM 2513 N N . LYS B 1 139 ? -23.393 18.005 -36.013 1.00 12.17 138 LYS B N 1
ATOM 2514 C CA . LYS B 1 139 ? -23.670 18.280 -34.605 1.00 12.68 138 LYS B CA 1
ATOM 2515 C C . LYS B 1 139 ? -24.919 17.546 -34.109 1.00 13.88 138 LYS B C 1
ATOM 2516 O O . LYS B 1 139 ? -24.931 16.998 -32.993 1.00 15.71 138 LYS B O 1
ATOM 2522 N N . LYS B 1 140 ? -25.949 17.493 -34.946 1.00 12.25 139 LYS B N 1
ATOM 2523 C CA . LYS B 1 140 ? -27.178 16.774 -34.607 1.00 13.86 139 LYS B CA 1
ATOM 2524 C C . LYS B 1 140 ? -26.973 15.259 -34.501 1.00 16.18 139 LYS B C 1
ATOM 2525 O O . LYS B 1 140 ? -27.736 14.562 -33.827 1.00 20.01 139 LYS B O 1
ATOM 2531 N N . SER B 1 141 ? -25.948 14.750 -35.177 1.00 13.20 140 SER B N 1
ATOM 2532 C CA . SER B 1 141 ? -25.682 13.316 -35.214 1.00 13.64 140 SER B CA 1
ATOM 2533 C C . SER B 1 141 ? -25.008 12.761 -33.968 1.00 12.56 140 SER B C 1
ATOM 2534 O O . SER B 1 141 ? -25.111 11.578 -33.700 1.00 14.04 140 SER B O 1
ATOM 2537 N N . ILE B 1 142 ? -24.300 13.608 -33.225 1.00 13.30 141 ILE B N 1
ATOM 2538 C CA . ILE B 1 142 ? -23.397 13.107 -32.187 1.00 12.14 141 ILE B CA 1
ATOM 2539 C C . ILE B 1 142 ? -24.100 12.260 -31.117 1.00 13.80 141 ILE B C 1
ATOM 2540 O O . ILE B 1 142 ? -23.647 11.167 -30.785 1.00 14.14 141 ILE B O 1
ATOM 2545 N N . LYS B 1 143 ? -25.214 12.762 -30.596 1.00 12.75 142 LYS B N 1
ATOM 2546 C CA . LYS B 1 143 ? -25.864 12.117 -29.452 1.00 13.63 142 LYS B CA 1
ATOM 2547 C C . LYS B 1 143 ? -26.286 10.676 -29.719 1.00 14.51 142 LYS B C 1
ATOM 2548 O O . LYS B 1 143 ? -26.154 9.812 -28.857 1.00 13.76 142 LYS B O 1
ATOM 2554 N N . GLY B 1 144 ? -26.767 10.407 -30.929 1.00 12.83 143 GLY B N 1
ATOM 2555 C CA . GLY B 1 144 ? -27.377 9.124 -31.208 1.00 11.96 143 GLY B CA 1
ATOM 2556 C C . GLY B 1 144 ? -26.467 8.066 -31.815 1.00 11.67 143 GLY B C 1
ATOM 2557 O O . GLY B 1 144 ? -26.927 6.964 -32.127 1.00 12.47 143 GLY B O 1
ATOM 2558 N N . LEU B 1 145 ? -25.178 8.376 -31.972 1.00 12.66 144 LEU B N 1
ATOM 2559 C CA . LEU B 1 145 ? -24.271 7.436 -32.652 1.00 11.63 144 LEU B CA 1
ATOM 2560 C C . LEU B 1 145 ? -24.134 6.082 -31.964 1.00 12.14 144 LEU B C 1
ATOM 2561 O O . LEU B 1 145 ? -24.146 5.032 -32.621 1.00 12.52 144 LEU B O 1
ATOM 2566 N N . GLN B 1 146 ? -24.003 6.086 -30.641 1.00 12.91 145 GLN B N 1
ATOM 2567 C CA . GLN B 1 146 ? -23.888 4.823 -29.923 1.00 12.30 145 GLN B CA 1
ATOM 2568 C C . GLN B 1 146 ? -25.121 3.949 -30.159 1.00 13.52 145 GLN B C 1
ATOM 2569 O O . GLN B 1 146 ? -25.010 2.762 -30.436 1.00 15.98 145 GLN B O 1
ATOM 2575 N N . ARG B 1 147 ? -26.297 4.560 -30.061 1.00 13.16 146 ARG B N 1
ATOM 2576 C CA . ARG B 1 147 ? -27.550 3.855 -30.279 1.00 14.92 146 ARG B CA 1
ATOM 2577 C C . ARG B 1 147 ? -27.688 3.339 -31.725 1.00 14.80 146 ARG B C 1
ATOM 2578 O O . ARG B 1 147 ? -28.303 2.298 -31.949 1.00 14.78 146 ARG B O 1
ATOM 2586 N N . GLU B 1 148 ? -27.095 4.040 -32.692 1.00 13.27 147 GLU B N 1
ATOM 2587 C CA . GLU B 1 148 ? -27.067 3.533 -34.075 1.00 12.33 147 GLU B CA 1
ATOM 2588 C C . GLU B 1 148 ? -26.292 2.231 -34.232 1.00 12.53 147 GLU B C 1
ATOM 2589 O O . GLU B 1 148 ? -26.479 1.512 -35.223 1.00 15.13 147 GLU B O 1
ATOM 2595 N N . GLY B 1 149 ? -25.412 1.932 -33.283 1.00 12.79 148 GLY B N 1
ATOM 2596 C CA . GLY B 1 149 ? -24.607 0.729 -33.367 1.00 13.84 148 GLY B CA 1
ATOM 2597 C C . GLY B 1 149 ? -23.106 0.953 -33.371 1.00 14.13 148 GLY B C 1
ATOM 2598 O O . GLY B 1 149 ? -22.345 -0.001 -33.523 1.00 16.61 148 GLY B O 1
ATOM 2599 N N . PHE B 1 150 ? -22.666 2.198 -33.207 1.00 11.46 149 PHE B N 1
ATOM 2600 C CA . PHE B 1 150 ? -21.234 2.445 -33.080 1.00 11.31 149 PHE B CA 1
ATOM 2601 C C . PHE B 1 150 ? -20.733 2.027 -31.700 1.00 13.91 149 PHE B C 1
ATOM 2602 O O . PHE B 1 150 ? -21.133 2.600 -30.686 1.00 16.48 149 PHE B O 1
ATOM 2610 N N . ARG B 1 151 ? -19.854 1.029 -31.686 1.00 12.25 150 ARG B N 1
ATOM 2611 C CA . ARG B 1 151 ? -19.384 0.406 -30.449 1.00 13.16 150 ARG B CA 1
ATOM 2612 C C . ARG B 1 151 ? -18.330 1.247 -29.743 1.00 12.48 150 ARG B C 1
ATOM 2613 O O . ARG B 1 151 ? -18.145 1.132 -28.529 1.00 15.18 150 ARG B O 1
ATOM 2621 N N . TYR B 1 152 ? -17.644 2.083 -30.514 1.00 11.68 151 TYR B N 1
ATOM 2622 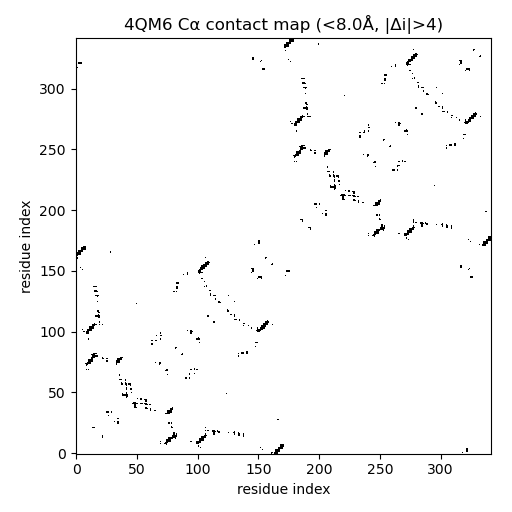C CA A TYR B 1 152 ? -16.701 3.074 -30.024 0.51 13.17 151 TYR B CA 1
ATOM 2623 C CA B TYR B 1 152 ? -16.747 3.097 -29.972 0.49 11.72 151 TYR B CA 1
ATOM 2624 C C . TYR B 1 152 ? -17.098 4.397 -30.669 1.00 12.01 151 TYR B C 1
ATOM 2625 O O . TYR B 1 152 ? -17.241 4.446 -31.895 1.00 12.54 151 TYR B O 1
ATOM 2642 N N . VAL B 1 153 ? -17.260 5.448 -29.873 1.00 11.81 152 VAL B N 1
ATOM 2643 C CA . VAL B 1 153 ? -17.607 6.770 -30.383 1.00 11.51 152 VAL B CA 1
ATOM 2644 C C . VAL B 1 153 ? -16.585 7.767 -29.865 1.00 11.73 152 VAL B C 1
ATOM 2645 O O . VAL B 1 153 ? -16.491 8.011 -28.644 1.00 13.22 152 VAL B O 1
ATOM 2649 N N . TYR B 1 154 ? -15.806 8.332 -30.784 1.00 11.21 153 TYR B N 1
ATOM 2650 C CA . TYR B 1 154 ? -14.761 9.284 -30.438 1.00 10.65 153 TYR B CA 1
ATOM 2651 C C . TYR B 1 154 ? -15.096 10.631 -31.063 1.00 11.45 153 TYR B C 1
ATOM 2652 O O . TYR B 1 154 ? -15.238 10.735 -32.285 1.00 12.16 153 TYR B O 1
ATOM 2661 N N . ILE B 1 155 ? -15.231 11.659 -30.228 1.00 12.41 154 ILE B N 1
ATOM 2662 C CA . ILE B 1 155 ? -15.518 13.007 -30.700 1.00 13.40 154 ILE B CA 1
ATOM 2663 C C . ILE B 1 155 ? -14.282 13.878 -30.525 1.00 14.34 154 ILE B C 1
ATOM 2664 O O . ILE B 1 155 ? -13.709 13.953 -29.432 1.00 16.42 154 ILE B O 1
ATOM 2669 N N . LEU B 1 156 ? -13.865 14.517 -31.608 1.00 13.20 155 LEU B N 1
ATOM 2670 C CA . LEU B 1 156 ? -12.710 15.408 -31.597 1.00 13.28 155 LEU B CA 1
ATOM 2671 C C . LEU B 1 156 ? -13.234 16.833 -31.659 1.00 12.57 155 LEU B C 1
ATOM 2672 O O . LEU B 1 156 ? -13.865 17.220 -32.642 1.00 14.28 155 LEU B O 1
ATOM 2677 N N . ASN B 1 157 ? -12.987 17.619 -30.610 1.00 12.41 156 ASN B N 1
ATOM 2678 C CA . ASN B 1 157 ? -13.700 18.883 -30.445 1.00 14.47 156 ASN B CA 1
ATOM 2679 C C . ASN B 1 157 ? -12.946 20.148 -30.815 1.00 15.20 156 ASN B C 1
ATOM 2680 O O . ASN B 1 157 ? -13.451 21.257 -30.602 1.00 17.18 156 ASN B O 1
ATOM 2685 N N . SER B 1 158 ? -11.750 19.989 -31.364 1.00 14.64 157 SER B N 1
ATOM 2686 C CA . SER B 1 158 ? -10.955 21.135 -31.797 1.00 15.03 157 SER B CA 1
ATOM 2687 C C . SER B 1 158 ? -9.843 20.659 -32.714 1.00 15.40 157 SER B C 1
ATOM 2688 O O . SER B 1 158 ? -9.505 19.474 -32.717 1.00 14.87 157 SER B O 1
ATOM 2691 N N . PRO B 1 159 ? -9.260 21.581 -33.495 1.00 16.75 158 PRO B N 1
ATOM 2692 C CA . PRO B 1 159 ? -8.116 21.162 -34.305 1.00 17.53 158 PRO B CA 1
ATOM 2693 C C . PRO B 1 159 ? -6.967 20.641 -33.449 1.00 16.81 158 PRO B C 1
ATOM 2694 O O . PRO B 1 159 ? -6.242 19.755 -33.878 1.00 18.73 158 PRO B O 1
ATOM 2698 N N . GLU B 1 160 ? -6.816 21.180 -32.245 1.00 17.52 159 GLU B N 1
ATOM 2699 C CA . GLU B 1 160 ? -5.789 20.709 -31.329 1.00 19.81 159 GLU B CA 1
ATOM 2700 C C . GLU B 1 160 ? -6.019 19.249 -30.922 1.00 19.47 159 GLU B C 1
ATOM 2701 O O . GLU B 1 160 ? -5.073 18.456 -30.855 1.00 19.18 159 GLU B O 1
ATOM 2707 N N . GLU B 1 161 ? -7.273 18.889 -30.661 1.00 16.40 160 GLU B N 1
ATOM 2708 C CA . GLU B 1 161 ? -7.587 17.500 -30.325 1.00 15.38 160 GLU B CA 1
ATOM 2709 C C . GLU B 1 161 ? -7.336 16.580 -31.523 1.00 15.84 160 GLU B C 1
ATOM 2710 O O . GLU B 1 161 ? -6.806 15.476 -31.365 1.00 16.25 160 GLU B O 1
ATOM 2716 N N . VAL B 1 162 ? -7.704 17.034 -32.718 1.00 15.27 161 VAL B N 1
ATOM 2717 C CA . VAL B 1 162 ? -7.458 16.235 -33.916 1.00 15.00 161 VAL B CA 1
ATOM 2718 C C . VAL B 1 162 ? -5.968 15.950 -34.092 1.00 16.41 161 VAL B C 1
ATOM 2719 O O . VAL B 1 162 ? -5.563 14.807 -34.332 1.00 16.41 161 VAL B O 1
ATOM 2723 N N . GLU B 1 163 ? -5.159 16.994 -33.949 1.00 17.15 162 GLU B N 1
ATOM 2724 C CA . GLU B 1 163 ? -3.720 16.893 -34.140 1.00 18.72 162 GLU B CA 1
ATOM 2725 C C . GLU B 1 163 ? -3.068 15.917 -33.157 1.00 21.05 162 GLU B C 1
ATOM 2726 O O . GLU B 1 163 ? -2.088 15.251 -33.494 1.00 22.10 162 GLU B O 1
ATOM 2732 N N . GLU B 1 164 ? -3.630 15.823 -31.952 1.00 17.82 163 GLU B N 1
ATOM 2733 C CA . GLU B 1 164 ? -3.075 14.969 -30.899 1.00 19.36 163 GLU B CA 1
ATOM 2734 C C . GLU B 1 164 ? -3.375 13.477 -31.034 1.00 16.83 163 GLU B C 1
ATOM 2735 O O . GLU B 1 164 ? -2.756 12.653 -30.353 1.00 18.95 163 GLU B O 1
ATOM 2741 N N . VAL B 1 165 ? -4.346 13.129 -31.867 1.00 17.66 164 VAL B N 1
ATOM 2742 C CA . VAL B 1 165 ? -4.809 11.749 -31.974 1.00 16.49 164 VAL B CA 1
ATOM 2743 C C . VAL B 1 165 ? -3.703 10.745 -32.278 1.00 15.56 164 VAL B C 1
ATOM 2744 O O . VAL B 1 165 ? -2.876 10.964 -33.173 1.00 17.09 164 VAL B O 1
ATOM 2748 N N . VAL B 1 166 ? -3.698 9.645 -31.531 1.00 15.20 165 VAL B N 1
ATOM 2749 C CA . VAL B 1 166 ? -2.955 8.457 -31.921 1.00 15.76 165 VAL B CA 1
ATOM 2750 C C . VAL B 1 166 ? -3.901 7.269 -31.791 1.00 18.30 165 VAL B C 1
ATOM 2751 O O . VAL B 1 166 ? -4.613 7.155 -30.794 1.00 19.78 165 VAL B O 1
ATOM 2755 N N . PHE B 1 167 ? -3.943 6.410 -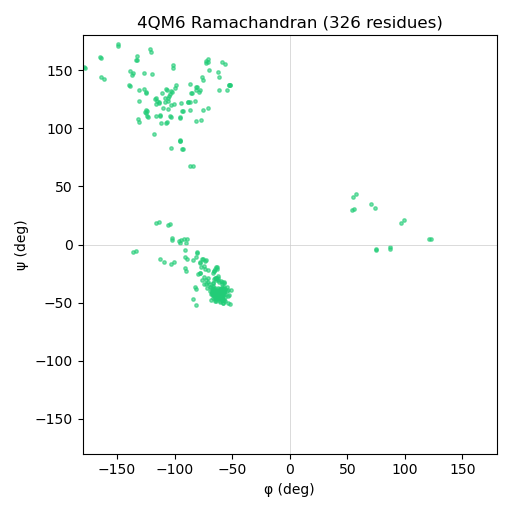32.804 1.00 15.32 166 PHE B N 1
ATOM 2756 C CA . PHE B 1 167 ? -4.723 5.183 -32.720 1.00 14.69 166 PHE B CA 1
ATOM 2757 C C . PHE B 1 167 ? -3.926 4.059 -32.081 1.00 20.47 166 PHE B C 1
ATOM 2758 O O . PHE B 1 167 ? -2.746 3.874 -32.377 1.00 23.08 166 PHE B O 1
ATOM 2766 N N . GLU B 1 168 ? -4.581 3.304 -31.211 1.00 17.61 167 GLU B N 1
ATOM 2767 C CA . GLU B 1 168 ? -3.992 2.072 -30.692 1.00 20.03 167 GLU B CA 1
ATOM 2768 C C . GLU B 1 168 ? -4.847 0.891 -31.142 1.00 20.30 167 GLU B C 1
ATOM 2769 O O . GLU B 1 168 ? -5.986 0.753 -30.713 1.00 20.92 167 GLU B O 1
ATOM 2775 N N . ARG B 1 169 ? -4.304 0.064 -32.042 1.00 26.97 168 ARG B N 1
ATOM 2776 C CA . ARG B 1 169 ? -5.031 -1.092 -32.579 1.00 25.17 168 ARG B CA 1
ATOM 2777 C C . ARG B 1 169 ? -4.828 -2.316 -31.700 1.00 30.86 168 ARG B C 1
ATOM 2778 O O . ARG B 1 169 ? -3.695 -2.746 -31.487 1.0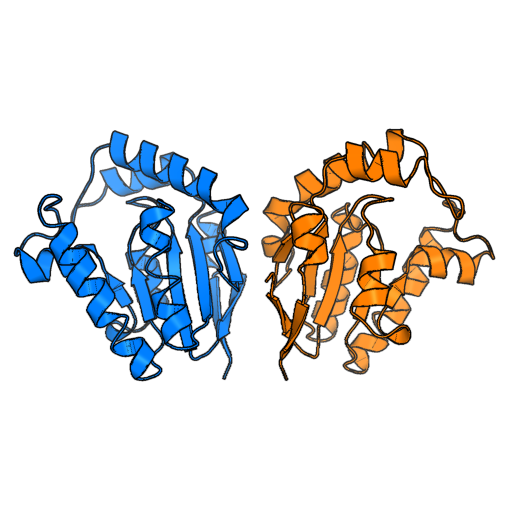0 41.85 168 ARG B O 1
ATOM 2786 N N . GLN B 1 170 ? -5.923 -2.886 -31.208 1.00 30.81 169 GLN B N 1
ATOM 2787 C CA . GLN B 1 170 ? -5.839 -4.017 -30.289 1.00 40.24 169 GLN B CA 1
ATOM 2788 C C . GLN B 1 170 ? -6.093 -5.354 -30.990 1.00 59.16 169 GLN B C 1
ATOM 2789 O O . GLN B 1 170 ? -7.149 -5.561 -31.593 1.00 42.88 169 GLN B O 1
ATOM 2795 N N . PRO B 1 171 ? -5.105 -6.259 -30.936 1.00 56.72 170 PRO B N 1
ATOM 2796 C CA . PRO B 1 171 ? -5.274 -7.617 -31.458 1.00 52.44 170 PRO B CA 1
ATOM 2797 C C . PRO B 1 171 ? -5.731 -8.580 -30.369 1.00 59.86 170 PRO B C 1
ATOM 2798 O O . PRO B 1 171 ? -6.683 -9.340 -30.554 1.00 67.85 170 PRO B O 1
#

CATH classification: 3.40.50.300

Radius of gyration: 22.18 Å; Cα contacts (8 Å, |Δi|>4): 634; chains: 2; bounding box: 40×40×75 Å

Nearest PDB structures (foldseek):
  4mde-assembly1_A  TM=1.003E+00  e=2.498E-32  Acetivibrio thermocellus ATCC 27405
  4gp6-assembly1_B-2  TM=1.001E+00  e=4.304E-32  Acetivibrio thermocellus ATCC 27405
  4jst-assembly1_B  TM=9.882E-01  e=6.187E-32  Acetivibrio thermocellus ATCC 27405
  4gp7-assembly1_B-2  TM=9.869E-01  e=1.278E-31  Acetivibrio thermocellus ATCC 27405
  9drz-assembly3_C  TM=5.952E-01  e=1.629E-07  Lichtheimia corymbifera

InterPro domains:
  IPR004843 Calcineurin-like, phosphoesterase domain [PF00149] (181-378)
  IPR006186 Serine/threonine-specific protein phosphatase/bis(5-nucleosyl)-tetraphosphatase [PR00114] (181-208)
  IPR006186 Serine/threonine-specific protein phosphatase/bis(5-nucleosyl)-tetraphosphatase [PR00114] (228-255)
  IPR024028 Polynucleotide kinase-phosphatase, bacterial [TIGR04075] (1-870)
  IPR027417 P-loop containing nucleoside triphosphate hydrolase [G3DSA:3.40.50.300] (1-170)
  IPR027417 P-loop containing nucleoside triphosphate hydrolase [SSF52540] (10-129)
  IPR029052 Metallo-dependent phosphatase-like [G3DSA:3.60.21.10] (171-429)
  IPR029052 Metallo-dependent phosphatase-like [SSF56300] (152-404)
  IPR032380 Polynucleotide kinase-phosphatase, ligase domain [PF16542] (474-865)
  IPR041780 PrpE-like, metallophosphatase domain [cd07423] (183-421)
  IPR050126 Diadenosine polyphosphate hydrolase [PTHR42850] (174-424)

B-factor: mean 20.66, std 11.48, range [7.35, 73.18]

Organism: Acetivibrio thermocellus (strain ATCC 27405 / DSM 1237 / JCM 9322 / NBRC 103400 / NCIMB 10682 / NRRL B-4536 / VPI 7372) (NCBI:txid203119)